Protein AF-A0AAD3HFY7-F1 (afdb_monomer)

Structure (mmCIF, N/CA/C/O backbone):
data_AF-A0AAD3HFY7-F1
#
_entry.id   AF-A0AAD3HFY7-F1
#
loop_
_atom_site.group_PDB
_atom_site.id
_atom_site.type_symbol
_atom_site.label_atom_id
_atom_site.label_alt_id
_atom_site.label_comp_id
_atom_site.label_asym_id
_atom_site.label_entity_id
_atom_site.label_seq_id
_atom_site.pdbx_PDB_ins_code
_atom_site.Cartn_x
_atom_site.Cartn_y
_atom_site.Cartn_z
_atom_site.occupancy
_atom_site.B_iso_or_equiv
_atom_site.auth_seq_id
_atom_site.auth_comp_id
_atom_site.auth_asym_id
_atom_site.auth_atom_id
_atom_site.pdbx_PDB_model_num
ATOM 1 N N . MET A 1 1 ? -21.158 -48.736 0.444 1.00 46.53 1 MET A N 1
ATOM 2 C CA . MET A 1 1 ? -20.664 -48.171 1.716 1.00 46.53 1 MET A CA 1
ATOM 3 C C . MET A 1 1 ? -21.118 -46.715 1.785 1.00 46.53 1 MET A C 1
ATOM 5 O O . MET A 1 1 ? -20.470 -45.883 1.164 1.00 46.53 1 MET A O 1
ATOM 9 N N . PRO A 1 2 ? -22.275 -46.396 2.391 1.00 49.91 2 PRO A N 1
ATOM 10 C CA . PRO A 1 2 ? -22.700 -45.008 2.546 1.00 49.91 2 PRO A CA 1
ATOM 11 C C . PRO A 1 2 ? -21.983 -44.381 3.749 1.00 49.91 2 PRO A C 1
ATOM 13 O O . PRO A 1 2 ? -22.081 -44.884 4.867 1.00 49.91 2 PRO A O 1
ATOM 16 N N . HIS A 1 3 ? -21.244 -43.298 3.517 1.00 56.81 3 HIS A N 1
ATOM 17 C CA . HIS A 1 3 ? -20.669 -42.488 4.586 1.00 56.81 3 HIS A CA 1
ATOM 18 C C . HIS A 1 3 ? -21.739 -41.531 5.120 1.00 56.81 3 HIS A C 1
ATOM 20 O O . HIS A 1 3 ? -22.269 -40.699 4.386 1.00 56.81 3 HIS A O 1
ATOM 26 N N . HIS A 1 4 ? -22.060 -41.687 6.403 1.00 48.94 4 HIS A N 1
ATOM 27 C CA . HIS A 1 4 ? -22.866 -40.754 7.180 1.00 48.94 4 HIS A CA 1
ATOM 28 C C . HIS A 1 4 ? -22.164 -39.390 7.250 1.00 48.94 4 HIS A C 1
ATOM 30 O O . HIS A 1 4 ? -21.047 -39.294 7.756 1.00 48.94 4 HIS A O 1
ATOM 36 N N . ALA A 1 5 ? -22.832 -38.343 6.769 1.00 53.50 5 ALA A N 1
ATOM 37 C CA . ALA A 1 5 ? -22.460 -36.959 7.026 1.00 53.50 5 ALA A CA 1
ATOM 38 C C . ALA A 1 5 ? -23.202 -36.477 8.282 1.00 53.50 5 ALA A C 1
ATOM 40 O O . ALA A 1 5 ? -24.433 -36.429 8.302 1.00 53.50 5 ALA A O 1
ATOM 41 N N . SER A 1 6 ? -22.455 -36.150 9.335 1.00 55.94 6 SER A N 1
ATOM 42 C CA . SER A 1 6 ? -22.981 -35.472 10.524 1.00 55.94 6 SER A CA 1
ATOM 43 C C . SER A 1 6 ? -23.120 -33.969 10.250 1.00 55.94 6 SER A C 1
ATOM 45 O O . SER A 1 6 ? -22.197 -33.384 9.679 1.00 55.94 6 SER A O 1
ATOM 47 N N . PRO A 1 7 ? -24.216 -33.310 10.666 1.00 57.84 7 PRO A N 1
ATOM 48 C CA . PRO A 1 7 ? -24.334 -31.862 10.564 1.00 57.84 7 PRO A CA 1
ATOM 49 C C . PRO A 1 7 ? -23.525 -31.164 11.668 1.00 57.84 7 PRO A C 1
ATOM 51 O O . PRO A 1 7 ? -23.639 -31.493 12.849 1.00 57.84 7 PRO A O 1
ATOM 54 N N . VAL A 1 8 ? -22.718 -30.180 11.269 1.00 53.50 8 VAL A N 1
ATOM 55 C CA . VAL A 1 8 ? -22.046 -29.240 12.174 1.00 53.50 8 VAL A CA 1
ATOM 56 C C . VAL A 1 8 ? -23.083 -28.229 12.655 1.00 53.50 8 VAL A C 1
ATOM 58 O O . VAL A 1 8 ? -23.692 -27.516 11.860 1.00 53.50 8 VAL A O 1
ATOM 61 N N . VAL A 1 9 ? -23.301 -28.204 13.967 1.00 48.72 9 VAL A N 1
ATOM 62 C CA . VAL A 1 9 ? -24.145 -27.229 14.659 1.00 48.72 9 VAL A CA 1
ATOM 63 C C . VAL A 1 9 ? -23.463 -25.865 14.577 1.00 48.72 9 VAL A C 1
ATOM 65 O O . VAL A 1 9 ? -22.377 -25.679 15.121 1.00 48.72 9 VAL A O 1
ATOM 68 N N . ALA A 1 10 ? -24.095 -24.921 13.883 1.00 45.06 10 ALA A N 1
ATOM 69 C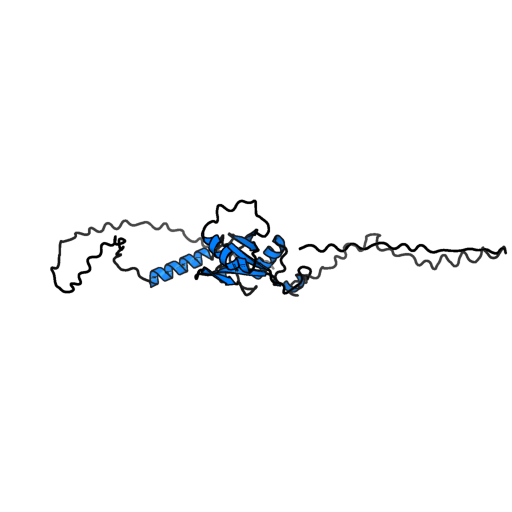 CA . ALA A 1 10 ? -23.715 -23.518 13.910 1.00 45.06 10 ALA A CA 1
ATOM 70 C C . ALA A 1 10 ? -24.177 -22.908 15.240 1.00 45.06 10 ALA A C 1
ATOM 72 O O . ALA A 1 10 ? -25.373 -22.751 15.480 1.00 45.06 10 ALA A O 1
ATOM 73 N N . THR A 1 11 ? -23.234 -22.590 16.120 1.00 45.41 11 THR A N 1
ATOM 74 C CA . THR A 1 11 ? -23.480 -21.750 17.293 1.00 45.41 11 THR A CA 1
ATOM 75 C C . THR A 1 11 ? -23.414 -20.287 16.862 1.00 45.41 11 THR A C 1
ATOM 77 O O . THR A 1 11 ? -22.340 -19.764 16.569 1.00 45.41 11 THR A O 1
ATOM 80 N N . GLU A 1 12 ? -24.573 -19.629 16.804 1.00 51.53 12 GLU A N 1
ATOM 81 C CA . GLU A 1 12 ? -24.681 -18.173 16.686 1.00 51.53 12 GLU A CA 1
ATOM 82 C C . GLU A 1 12 ? -23.999 -17.478 17.880 1.00 51.53 12 GLU A C 1
ATOM 84 O O . GLU A 1 12 ? -24.249 -17.853 19.033 1.00 51.53 12 GLU A O 1
ATOM 89 N N . PRO A 1 13 ? -23.193 -16.422 17.667 1.00 50.38 13 PRO A N 1
ATOM 90 C CA . PRO A 1 13 ? -22.828 -15.520 18.745 1.00 50.38 13 PRO A CA 1
ATOM 91 C C . PRO A 1 13 ? -24.043 -14.659 19.112 1.00 50.38 13 PRO A C 1
ATOM 93 O O . PRO A 1 13 ? -24.414 -13.712 18.422 1.00 50.38 13 PRO A O 1
ATOM 96 N N . SER A 1 14 ? -24.661 -15.022 20.234 1.00 51.50 14 SER A N 1
ATOM 97 C CA . SER A 1 14 ? -25.718 -14.290 20.930 1.00 51.50 14 SER A CA 1
ATOM 98 C C . SER A 1 14 ? -25.330 -12.823 21.169 1.00 51.50 14 SER A C 1
ATOM 100 O O . SER A 1 14 ? -24.617 -12.499 22.122 1.00 51.50 14 SER A O 1
ATOM 102 N N . ALA A 1 15 ? -25.866 -11.924 20.343 1.00 49.75 15 ALA A N 1
ATOM 103 C CA . ALA A 1 15 ? -25.862 -10.485 20.569 1.00 49.75 15 ALA A CA 1
ATOM 104 C C . ALA A 1 15 ? -26.820 -10.134 21.721 1.00 49.75 15 ALA A C 1
ATOM 106 O O . ALA A 1 15 ? -28.001 -9.848 21.522 1.00 49.75 15 ALA A O 1
ATOM 107 N N . ALA A 1 16 ? -26.312 -10.168 22.952 1.00 44.12 16 ALA A N 1
ATOM 108 C CA . ALA A 1 16 ? -27.015 -9.601 24.093 1.00 44.12 16 ALA A CA 1
ATOM 109 C C . ALA A 1 16 ? -26.892 -8.063 24.054 1.00 44.12 16 ALA A C 1
ATOM 111 O O . ALA A 1 16 ? -25.774 -7.545 24.001 1.00 44.12 16 ALA A O 1
ATOM 112 N N . PRO A 1 17 ? -27.999 -7.300 24.106 1.00 44.38 17 PRO A N 1
ATOM 113 C CA . PRO A 1 17 ? -27.924 -5.856 24.252 1.00 44.38 17 PRO A CA 1
ATOM 114 C C . PRO A 1 17 ? -27.422 -5.512 25.658 1.00 44.38 17 PRO A C 1
ATOM 116 O O . PRO A 1 17 ? -28.052 -5.855 26.663 1.00 44.38 17 PRO A O 1
ATOM 119 N N . VAL A 1 18 ? -26.296 -4.801 25.727 1.00 44.34 18 VAL A N 1
ATOM 120 C CA . VAL A 1 18 ? -25.805 -4.171 26.955 1.00 44.34 18 VAL A CA 1
ATOM 121 C C . VAL A 1 18 ? -26.847 -3.143 27.394 1.00 44.34 18 VAL A C 1
ATOM 123 O O . VAL A 1 18 ? -26.956 -2.049 26.843 1.00 44.34 18 VAL A O 1
ATOM 126 N N . ARG A 1 19 ? -27.669 -3.516 28.377 1.00 37.56 19 ARG A N 1
ATOM 127 C CA . ARG A 1 19 ? -28.563 -2.585 29.062 1.00 37.56 19 ARG A CA 1
ATOM 128 C C . ARG A 1 19 ? -27.708 -1.650 29.910 1.00 37.56 19 ARG A C 1
ATOM 130 O O . ARG A 1 19 ? -27.131 -2.081 30.905 1.00 37.56 19 ARG A O 1
ATOM 137 N N . LEU A 1 20 ? -27.666 -0.371 29.534 1.00 41.94 20 LEU A N 1
ATOM 138 C CA . LEU A 1 20 ? -27.215 0.707 30.411 1.00 41.94 20 LEU A CA 1
ATOM 139 C C . LEU A 1 20 ? -28.137 0.734 31.640 1.00 41.94 20 LEU A C 1
ATOM 141 O O . LEU A 1 20 ? -29.241 1.280 31.608 1.00 41.94 20 LEU A O 1
ATOM 145 N N . ALA A 1 21 ? -27.700 0.107 32.728 1.00 35.09 21 ALA A N 1
ATOM 146 C CA . ALA A 1 21 ? -28.287 0.335 34.032 1.00 35.09 21 ALA A CA 1
ATOM 147 C C . ALA A 1 21 ? -27.854 1.733 34.485 1.00 35.09 21 ALA A C 1
ATOM 149 O O . ALA A 1 21 ? -26.695 1.963 34.823 1.00 35.09 21 ALA A O 1
ATOM 150 N N . ALA A 1 22 ? -28.795 2.675 34.465 1.00 43.56 22 ALA A N 1
ATOM 151 C CA . ALA A 1 22 ? -28.651 3.953 35.138 1.00 43.56 22 ALA A CA 1
ATOM 152 C C . ALA A 1 22 ? -28.512 3.693 36.646 1.00 43.56 22 ALA A C 1
ATOM 154 O O . ALA A 1 22 ? -29.502 3.548 37.365 1.00 43.56 22 ALA A O 1
ATOM 155 N N . VAL A 1 23 ? -27.272 3.614 37.128 1.00 41.34 23 VAL A N 1
ATOM 156 C CA . VAL A 1 23 ? -26.974 3.651 38.558 1.00 41.34 23 VAL A CA 1
ATOM 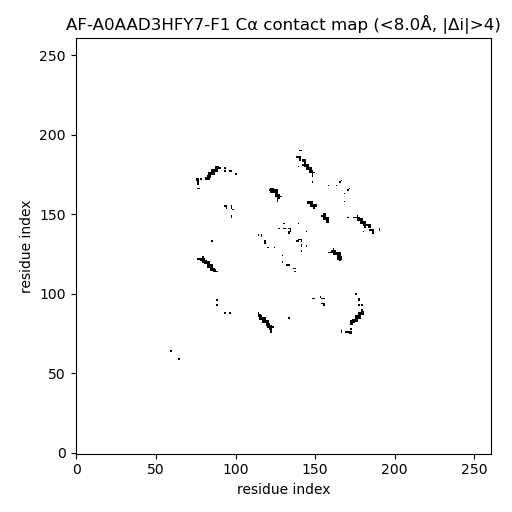157 C C . VAL A 1 23 ? -27.204 5.086 39.021 1.00 41.34 23 VAL A C 1
ATOM 159 O O . VAL A 1 23 ? -26.329 5.944 38.975 1.00 41.34 23 VAL A O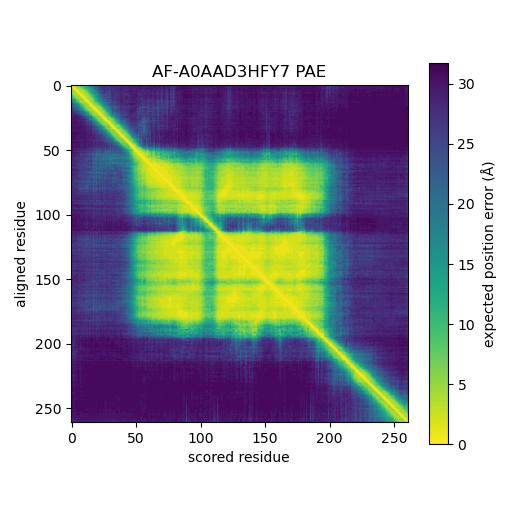 1
ATOM 162 N N . ARG A 1 24 ? -28.437 5.354 39.455 1.00 48.03 24 ARG A N 1
ATOM 163 C CA . ARG A 1 24 ? -28.724 6.429 40.400 1.00 48.03 24 ARG A CA 1
ATOM 164 C C . ARG A 1 24 ? -28.136 6.010 41.744 1.00 48.03 24 ARG A C 1
ATOM 166 O O . ARG A 1 24 ? -28.770 5.265 42.483 1.00 48.03 24 ARG A O 1
ATOM 173 N N . GLN A 1 25 ? -26.939 6.487 42.059 1.00 42.22 25 GLN A N 1
ATOM 174 C CA . GLN A 1 25 ? -26.486 6.563 43.443 1.00 42.22 25 GLN A CA 1
ATOM 175 C C . GLN A 1 25 ? -26.455 8.029 43.848 1.00 42.22 25 GLN A C 1
ATOM 177 O O . GLN A 1 25 ? -25.764 8.850 43.248 1.00 42.22 25 GLN A O 1
ATOM 182 N N . GLY A 1 26 ? -27.298 8.351 44.830 1.00 44.44 26 GLY A N 1
ATOM 183 C CA . GLY A 1 26 ? -27.303 9.639 45.495 1.00 44.44 26 GLY A CA 1
ATOM 184 C C . GLY A 1 26 ? -25.966 9.842 46.187 1.00 44.44 26 GLY A C 1
ATOM 185 O O . GLY A 1 26 ? -25.640 9.132 47.133 1.00 44.44 26 GLY A O 1
ATOM 186 N N . PHE A 1 27 ? -25.203 10.810 45.696 1.00 36.78 27 PHE A N 1
ATOM 187 C CA . PHE A 1 27 ? -24.035 11.326 46.383 1.00 36.78 27 PHE A CA 1
ATOM 188 C C . PHE A 1 27 ? -24.478 12.574 47.146 1.00 36.78 27 PHE A C 1
ATOM 190 O O . PHE A 1 27 ? -24.577 13.668 46.591 1.00 36.78 27 PHE A O 1
ATOM 197 N N . THR A 1 28 ? -24.829 12.397 48.418 1.00 40.78 28 THR A N 1
ATOM 198 C CA . THR A 1 28 ? -24.903 13.501 49.376 1.00 40.78 28 THR A CA 1
ATOM 199 C C . THR A 1 28 ? -23.472 13.941 49.663 1.00 40.78 28 THR A C 1
ATOM 201 O O . THR A 1 28 ? -22.768 13.298 50.439 1.00 40.78 28 THR A O 1
ATOM 204 N N . ALA A 1 29 ? -23.022 15.002 48.995 1.00 40.19 29 ALA A N 1
ATOM 205 C CA . ALA A 1 29 ? -21.774 15.669 49.332 1.00 40.19 29 ALA A CA 1
ATOM 206 C C . ALA A 1 29 ? -21.985 16.475 50.623 1.00 40.19 29 ALA A C 1
ATOM 208 O O . ALA A 1 29 ? -22.488 17.597 50.598 1.00 40.19 29 ALA A O 1
ATOM 209 N N . GLU A 1 30 ? -21.636 15.866 51.755 1.00 38.62 30 GLU A N 1
ATOM 210 C CA . GLU A 1 30 ? -21.305 16.593 52.978 1.00 38.62 30 GLU A CA 1
ATOM 211 C C . GLU A 1 30 ? -20.058 17.446 52.716 1.00 38.62 30 GLU A C 1
ATOM 213 O O . GLU A 1 30 ? -19.032 16.974 52.218 1.00 38.62 30 GLU A O 1
ATOM 218 N N . LEU A 1 31 ? -20.186 18.732 53.029 1.00 48.88 31 LEU A N 1
ATOM 219 C CA . LEU A 1 31 ? -19.132 19.731 52.982 1.00 48.88 31 LEU A CA 1
ATOM 220 C C . LEU A 1 31 ? -18.071 19.396 54.036 1.00 48.88 31 LEU A C 1
ATOM 222 O O . LEU A 1 31 ? -18.260 19.652 55.220 1.00 48.88 31 LEU A O 1
ATOM 226 N N . GLY A 1 32 ? -16.933 18.868 53.595 1.00 34.06 32 GLY A N 1
ATOM 227 C CA . GLY A 1 32 ? -15.749 18.677 54.427 1.00 34.06 32 GLY A CA 1
ATOM 228 C C . GLY A 1 32 ? -14.527 19.292 53.763 1.00 34.06 32 GLY A C 1
ATOM 229 O O . GLY A 1 32 ? -13.764 18.592 53.106 1.00 34.06 32 GLY A O 1
ATOM 230 N N . MET A 1 33 ? -14.344 20.605 53.915 1.00 48.34 33 MET A N 1
ATOM 231 C CA . MET A 1 33 ? -13.057 21.253 53.645 1.00 48.34 33 MET A CA 1
ATOM 232 C C . MET A 1 33 ? -12.026 20.788 54.683 1.00 48.34 33 MET A C 1
ATOM 234 O O . MET A 1 33 ? -12.311 20.887 55.878 1.00 48.34 33 MET A O 1
ATOM 238 N N . PRO A 1 34 ? -10.800 20.411 54.289 1.00 55.41 34 PRO A N 1
ATOM 239 C CA . PRO A 1 34 ? -9.649 20.571 55.161 1.00 55.41 34 PRO A CA 1
ATOM 240 C C . PRO A 1 34 ? -8.872 21.837 54.791 1.00 55.41 34 PRO A C 1
ATOM 242 O O . PRO A 1 34 ? -8.494 22.080 53.644 1.00 55.41 34 PRO A O 1
ATOM 245 N N . ALA A 1 35 ? -8.666 22.651 55.820 1.00 39.00 35 ALA A N 1
ATOM 246 C CA . ALA A 1 35 ? -7.867 23.858 55.815 1.00 39.00 35 ALA A CA 1
ATOM 247 C C . ALA A 1 35 ? -6.358 23.558 55.692 1.00 39.00 35 ALA A C 1
ATOM 249 O O . ALA A 1 35 ? -5.844 22.663 56.352 1.00 39.00 35 ALA A O 1
ATOM 250 N N . ALA A 1 36 ? -5.704 24.371 54.855 1.00 44.47 36 ALA A N 1
ATOM 251 C CA . ALA A 1 36 ? -4.346 24.929 54.921 1.00 44.47 36 ALA A CA 1
ATOM 252 C C . ALA A 1 36 ? -3.173 24.123 55.525 1.00 44.47 36 ALA A C 1
ATOM 254 O O . ALA A 1 36 ? -3.164 23.828 56.714 1.00 44.47 36 ALA A O 1
ATOM 255 N N . ALA A 1 37 ? -2.086 24.002 54.745 1.00 41.91 37 ALA A N 1
ATOM 256 C CA . ALA A 1 37 ? -0.733 24.503 55.074 1.00 41.91 37 ALA A CA 1
ATOM 257 C C . ALA A 1 37 ? 0.244 24.113 53.935 1.00 41.91 37 ALA A C 1
ATOM 259 O O . ALA A 1 37 ? 0.315 22.944 53.588 1.00 41.91 37 ALA A O 1
ATOM 260 N N . VAL A 1 38 ? 0.882 25.018 53.180 1.00 43.78 38 VAL A N 1
ATOM 261 C CA . VAL A 1 38 ? 2.066 25.870 53.464 1.00 43.78 38 VAL A CA 1
ATOM 262 C C . VAL A 1 38 ? 3.144 25.533 52.418 1.00 43.78 38 VAL A C 1
ATOM 264 O O . VAL A 1 38 ? 3.571 24.389 52.322 1.00 43.78 38 VAL A O 1
ATOM 267 N N . GLY A 1 39 ? 3.641 26.560 51.718 1.00 35.41 39 GLY A N 1
ATOM 268 C CA . GLY A 1 39 ? 5.033 26.623 51.256 1.00 35.41 39 GLY A CA 1
ATOM 269 C C . GLY A 1 39 ? 5.261 26.611 49.743 1.00 35.41 39 GLY A C 1
ATOM 270 O O . GLY A 1 39 ? 5.193 25.561 49.120 1.00 35.41 39 GLY A O 1
ATOM 271 N N . GLY A 1 40 ? 5.648 27.765 49.182 1.00 33.31 40 GLY A N 1
ATOM 272 C CA . GLY A 1 40 ? 6.331 27.822 47.883 1.00 33.31 40 GLY A CA 1
ATOM 273 C C . GLY A 1 40 ? 6.027 29.051 47.032 1.00 33.31 40 GLY A C 1
ATOM 274 O O . GLY A 1 40 ? 5.477 28.921 45.948 1.00 33.31 40 GLY A O 1
ATOM 275 N N . SER A 1 41 ? 6.389 30.243 47.508 1.00 46.06 41 SER A N 1
ATOM 276 C CA . SER A 1 41 ? 6.408 31.460 46.695 1.00 46.06 41 SER A CA 1
ATOM 277 C C . SER A 1 41 ? 7.553 31.395 45.679 1.00 46.06 41 SER A C 1
ATOM 279 O O . SER A 1 41 ? 8.715 31.459 46.075 1.00 46.06 41 SER A O 1
ATOM 281 N N . THR A 1 42 ? 7.249 31.368 44.384 1.00 41.62 42 THR A N 1
ATOM 282 C CA . THR A 1 42 ? 8.116 31.980 43.369 1.00 41.62 42 THR A CA 1
ATOM 283 C C . THR A 1 42 ? 7.271 32.853 42.457 1.00 41.62 42 THR A C 1
ATOM 285 O O . THR A 1 42 ? 6.481 32.403 41.633 1.00 41.62 42 THR A O 1
ATOM 288 N N . SER A 1 43 ? 7.435 34.151 42.665 1.00 50.06 43 SER A N 1
ATOM 289 C CA . SER A 1 43 ? 6.940 35.210 41.809 1.00 50.06 43 SER A CA 1
ATOM 290 C C . SER A 1 43 ? 7.580 35.081 40.427 1.00 50.06 43 SER A C 1
ATOM 292 O O . SER A 1 43 ? 8.798 35.187 40.291 1.00 50.06 43 SER A O 1
ATOM 294 N N . SER A 1 44 ? 6.765 34.899 39.396 1.00 44.97 44 SER A N 1
ATOM 295 C CA . SER A 1 44 ? 7.117 35.299 38.038 1.00 44.97 44 SER A CA 1
ATOM 296 C C . SER A 1 44 ? 5.869 35.893 37.404 1.00 44.97 44 SER A C 1
ATOM 298 O O . SER A 1 44 ? 5.005 35.197 36.876 1.00 44.97 44 SER A O 1
ATOM 300 N N . GLU A 1 45 ? 5.745 37.211 37.555 1.00 49.19 45 GLU A N 1
ATOM 301 C CA . GLU A 1 45 ? 4.865 38.022 36.728 1.00 49.19 45 GLU A CA 1
ATOM 302 C C . GLU A 1 45 ? 5.413 37.996 35.299 1.00 49.19 45 GLU A C 1
ATOM 304 O O . GLU A 1 45 ? 6.440 38.594 34.984 1.00 49.19 45 GLU A O 1
ATOM 309 N N . GLY A 1 46 ? 4.715 37.262 34.443 1.00 44.62 46 GLY A N 1
ATOM 310 C CA . GLY A 1 46 ? 4.905 37.238 33.003 1.00 44.62 46 GLY A CA 1
ATOM 311 C C . GLY A 1 46 ? 3.591 36.793 32.384 1.00 44.62 46 GLY A C 1
ATOM 312 O O . GLY A 1 46 ? 3.283 35.606 32.370 1.00 44.62 46 GLY A O 1
ATOM 313 N N . GLY A 1 47 ? 2.779 37.758 31.949 1.00 51.69 47 GLY A N 1
ATOM 314 C CA . GLY A 1 47 ? 1.485 37.511 31.323 1.00 51.69 47 GLY A CA 1
ATOM 315 C C . GLY A 1 47 ? 1.626 36.644 30.074 1.00 51.69 47 GLY A C 1
ATOM 316 O O . GLY A 1 47 ? 1.995 37.129 29.010 1.00 51.69 47 GLY A O 1
ATOM 317 N N . GLY A 1 48 ? 1.312 35.361 30.209 1.00 45.56 48 GLY A N 1
ATOM 318 C CA . GLY A 1 48 ? 1.122 34.428 29.109 1.00 45.56 48 GLY A CA 1
ATOM 319 C C . GLY A 1 48 ? -0.255 33.810 29.271 1.00 45.56 48 GLY A C 1
ATOM 320 O O . GLY A 1 48 ? -0.565 33.293 30.341 1.00 45.56 48 GLY A O 1
ATOM 321 N N . GLY A 1 49 ? -1.102 33.909 28.245 1.00 52.06 49 GLY A N 1
ATOM 322 C CA . GLY A 1 49 ? -2.400 33.240 28.226 1.00 52.06 49 GLY A CA 1
ATOM 323 C C . GLY A 1 49 ? -2.200 31.740 28.419 1.00 52.06 49 GLY A C 1
ATOM 324 O O . GLY A 1 49 ? -1.820 31.045 27.480 1.00 52.06 49 GLY A O 1
ATOM 325 N N . GLY A 1 50 ? -2.390 31.267 29.650 1.00 66.75 50 GLY A N 1
ATOM 326 C CA . GLY A 1 50 ? -2.241 29.864 29.998 1.00 66.75 50 GLY A CA 1
ATOM 327 C C . GLY A 1 50 ? -3.259 29.051 29.216 1.00 66.75 50 GLY A C 1
ATOM 328 O O . GLY A 1 50 ? -4.463 29.296 29.315 1.00 66.75 50 GLY A O 1
ATOM 329 N N . VAL A 1 51 ? -2.771 28.107 28.414 1.00 76.62 51 VAL A N 1
ATOM 330 C CA . VAL A 1 51 ? -3.622 27.088 27.803 1.00 76.62 51 VAL A CA 1
ATOM 331 C C . VAL A 1 51 ? -4.322 26.363 28.956 1.00 76.62 51 VAL A C 1
ATOM 333 O O . VAL A 1 51 ? -3.630 25.934 29.881 1.00 76.62 51 VAL A O 1
ATOM 336 N N . PRO A 1 52 ? -5.662 26.266 28.969 1.00 80.00 52 PRO A N 1
ATOM 337 C CA . PRO A 1 52 ? -6.358 25.573 30.042 1.00 80.00 52 PRO A CA 1
ATOM 338 C C . PRO A 1 52 ? -5.869 24.122 30.115 1.00 80.00 52 PRO A C 1
ATOM 340 O O . PRO A 1 52 ? -5.939 23.386 29.131 1.00 80.00 52 PRO A O 1
ATOM 343 N N . GLU A 1 53 ? -5.359 23.727 31.280 1.00 84.19 53 GLU A N 1
ATOM 344 C CA . GLU A 1 53 ? -4.899 22.367 31.546 1.00 84.19 53 GLU A CA 1
ATOM 345 C C . GLU A 1 53 ? -6.088 21.507 31.993 1.00 84.19 53 GLU A C 1
ATOM 347 O O . GLU A 1 53 ? -6.790 21.830 32.955 1.00 84.19 53 GLU A O 1
ATOM 352 N N . LEU A 1 54 ? -6.350 20.420 31.264 1.00 83.81 54 LEU A N 1
ATOM 353 C CA . LEU A 1 54 ? -7.404 19.472 31.610 1.00 83.81 54 LEU A CA 1
ATOM 354 C C . LEU A 1 54 ? -6.884 18.489 32.664 1.00 83.81 54 LEU A C 1
ATOM 356 O O . LEU A 1 54 ? -6.205 17.515 32.341 1.00 83.81 54 LEU A O 1
ATOM 360 N N . CYS A 1 55 ? -7.263 18.707 33.918 1.00 83.25 55 CYS A N 1
ATOM 361 C CA . CYS A 1 55 ? -6.993 17.765 35.000 1.00 83.25 55 CYS A CA 1
ATOM 362 C C . CYS A 1 55 ? -8.093 16.694 35.056 1.00 83.25 55 CYS A C 1
ATOM 364 O O . CYS A 1 55 ? -9.244 16.992 35.375 1.00 83.25 55 CYS A O 1
ATOM 366 N N . VAL A 1 56 ? -7.745 15.439 34.769 1.00 87.81 56 VAL A N 1
ATOM 367 C CA . VAL A 1 56 ? -8.663 14.294 34.884 1.00 87.81 56 VAL A CA 1
ATOM 368 C C . VAL A 1 56 ? -8.386 13.561 36.199 1.00 87.81 56 VAL A C 1
ATOM 370 O O . VAL A 1 56 ? -7.244 13.185 36.463 1.00 87.81 56 VAL A O 1
ATOM 373 N N . TRP A 1 57 ? -9.420 13.362 37.028 1.00 86.75 57 TRP A N 1
ATOM 374 C CA . TRP A 1 57 ? -9.339 12.555 38.249 1.00 86.75 57 TRP A CA 1
ATOM 375 C C . TRP A 1 57 ? -10.398 11.442 38.243 1.00 86.75 57 TRP A C 1
ATOM 377 O O . TRP A 1 57 ? -11.586 11.752 38.111 1.00 86.75 57 TRP A O 1
ATOM 387 N N . PRO A 1 58 ? -10.011 10.165 38.424 1.00 85.69 58 PRO A N 1
ATOM 388 C CA . PRO A 1 58 ? -8.645 9.661 38.635 1.00 85.69 58 PRO A CA 1
ATOM 389 C C . PRO A 1 58 ? -7.722 9.868 37.414 1.00 85.69 58 PRO A C 1
ATOM 391 O O . PRO A 1 58 ? -8.225 10.055 36.304 1.00 85.69 58 PRO A O 1
ATOM 394 N N . PRO A 1 59 ? -6.385 9.855 37.604 1.00 86.12 59 PRO A N 1
ATOM 395 C CA . PRO A 1 59 ? -5.442 10.019 36.504 1.00 86.12 59 PRO A CA 1
ATOM 396 C C . PRO A 1 59 ? -5.608 8.894 35.481 1.00 86.12 59 PRO A C 1
ATOM 398 O O . PRO A 1 59 ? -5.944 7.757 35.825 1.00 86.12 59 PRO A O 1
ATOM 401 N N . VAL A 1 60 ? -5.354 9.210 34.212 1.00 88.12 60 VAL A N 1
ATOM 402 C CA . VAL A 1 60 ? -5.454 8.237 33.121 1.00 88.12 60 VAL A CA 1
ATOM 403 C C . VAL A 1 60 ? -4.431 7.122 33.335 1.00 88.12 60 VAL A C 1
ATOM 405 O O . VAL A 1 60 ? -3.233 7.369 33.461 1.00 88.12 60 VAL A O 1
ATOM 408 N N . CYS A 1 61 ? -4.905 5.878 33.348 1.00 92.81 61 CYS A N 1
ATOM 409 C CA . CYS A 1 61 ? -4.032 4.714 33.380 1.00 92.81 61 CYS A CA 1
ATOM 410 C C . CYS A 1 61 ? -3.357 4.547 32.009 1.00 92.81 61 CYS A C 1
ATOM 412 O O . CYS A 1 61 ? -4.017 4.244 31.013 1.00 92.81 61 CYS A O 1
ATOM 414 N N . THR A 1 62 ? -2.038 4.737 31.956 1.00 93.81 62 THR A N 1
ATOM 415 C CA . THR A 1 62 ? -1.242 4.628 30.721 1.00 93.81 62 THR A CA 1
ATOM 416 C C . THR A 1 62 ? -1.280 3.223 30.127 1.00 93.81 62 THR A C 1
ATOM 418 O O . THR A 1 62 ? -1.300 3.073 28.909 1.00 93.81 62 THR A O 1
ATOM 421 N N . GLU A 1 63 ? -1.356 2.194 30.971 1.00 95.31 63 GLU A N 1
ATOM 422 C CA . GLU A 1 63 ? -1.494 0.804 30.539 1.00 95.31 63 GLU A CA 1
ATOM 423 C C . GLU A 1 63 ? -2.840 0.560 29.850 1.00 95.31 63 GLU A C 1
ATOM 425 O O . GLU A 1 63 ? -2.879 -0.024 28.767 1.00 95.31 63 GLU A O 1
ATOM 430 N N . ALA A 1 64 ? -3.935 1.062 30.431 1.00 92.94 64 ALA A N 1
ATOM 431 C CA . ALA A 1 64 ? -5.262 0.956 29.832 1.00 92.94 64 ALA A CA 1
ATOM 432 C C . ALA A 1 64 ? -5.336 1.712 28.498 1.00 92.94 64 ALA A C 1
ATOM 434 O O . ALA A 1 64 ? -5.897 1.197 27.532 1.00 92.94 64 ALA A O 1
ATOM 435 N N . LEU A 1 65 ? -4.720 2.896 28.421 1.00 94.44 65 LEU A N 1
ATOM 436 C CA . LEU A 1 65 ? -4.613 3.660 27.180 1.00 94.44 65 LEU A CA 1
ATOM 437 C C . LEU A 1 65 ? -3.818 2.885 26.120 1.00 94.44 65 LEU A C 1
ATOM 439 O O . LEU A 1 65 ? -4.276 2.745 24.993 1.00 94.44 65 LEU A O 1
ATOM 443 N N . ALA A 1 66 ? -2.658 2.332 26.478 1.00 95.12 66 ALA A N 1
ATOM 444 C CA . ALA A 1 66 ? -1.836 1.552 25.558 1.00 95.12 66 ALA A CA 1
ATOM 445 C C . ALA A 1 66 ? -2.558 0.284 25.078 1.00 95.12 66 ALA A C 1
ATOM 447 O O . ALA A 1 66 ? -2.511 -0.039 23.892 1.00 95.12 66 ALA A O 1
ATOM 448 N N . ALA A 1 67 ? -3.258 -0.421 25.972 1.00 95.62 67 ALA A N 1
ATOM 449 C CA . ALA A 1 67 ? -4.070 -1.580 25.617 1.00 95.62 67 ALA A CA 1
ATOM 450 C C . ALA A 1 67 ? -5.212 -1.200 24.665 1.00 95.62 67 ALA A C 1
ATOM 452 O O . ALA A 1 67 ? -5.435 -1.895 23.673 1.00 95.62 67 ALA A O 1
ATOM 453 N N . HIS A 1 68 ? -5.880 -0.074 24.924 1.00 95.88 68 HIS A N 1
ATOM 454 C CA . HIS A 1 68 ? -6.913 0.455 24.043 1.00 95.88 68 HIS A CA 1
ATOM 455 C C . HIS A 1 68 ? -6.352 0.805 22.659 1.00 95.88 68 HIS A C 1
ATOM 457 O O . HIS A 1 68 ? -6.908 0.370 21.654 1.00 95.88 68 HIS A O 1
ATOM 463 N N . SER A 1 69 ? -5.214 1.502 22.595 1.00 94.88 69 SER A N 1
ATOM 464 C CA . SER A 1 69 ? -4.551 1.850 21.334 1.00 94.88 69 SER A CA 1
ATOM 465 C C . SER A 1 69 ? -4.118 0.617 20.538 1.00 94.88 69 SER A C 1
ATOM 467 O O . SER A 1 69 ? -4.314 0.582 19.325 1.00 94.88 69 SER A O 1
ATOM 469 N N . ARG A 1 70 ? -3.581 -0.420 21.198 1.00 94.00 70 ARG A N 1
ATOM 470 C CA . ARG A 1 70 ? -3.241 -1.695 20.540 1.00 94.00 70 ARG A CA 1
ATOM 471 C C . ARG A 1 70 ? -4.479 -2.375 19.964 1.00 94.00 70 ARG A C 1
ATOM 473 O O . ARG A 1 70 ? -4.482 -2.712 18.787 1.00 94.00 70 ARG A O 1
ATOM 480 N N . SER A 1 71 ? -5.542 -2.496 20.758 1.00 95.88 71 SER A N 1
ATOM 481 C CA . SER A 1 71 ? -6.796 -3.112 20.313 1.00 95.88 71 SER A CA 1
ATOM 482 C C . SER A 1 71 ? -7.434 -2.346 19.148 1.00 95.88 71 SER A C 1
ATOM 484 O O . SER A 1 71 ? -7.914 -2.959 18.196 1.00 95.88 71 SER A O 1
ATOM 486 N N . ALA A 1 72 ? -7.387 -1.012 19.173 1.00 95.44 72 ALA A N 1
ATOM 487 C CA . ALA A 1 72 ? -7.856 -0.183 18.068 1.00 95.44 72 ALA A CA 1
ATOM 488 C C . ALA A 1 72 ? -7.019 -0.394 16.791 1.00 95.44 72 ALA A C 1
ATOM 490 O O . ALA A 1 72 ? -7.587 -0.514 15.705 1.00 95.44 72 ALA A O 1
ATOM 491 N N . LYS A 1 73 ? -5.685 -0.490 16.910 1.00 93.44 73 LYS A N 1
ATOM 492 C CA . LYS A 1 73 ? -4.789 -0.778 15.775 1.00 93.44 73 LYS A CA 1
ATOM 493 C C . LYS A 1 73 ? -5.053 -2.169 15.192 1.00 93.44 73 LYS A C 1
ATOM 495 O O . LYS A 1 73 ? -5.191 -2.304 13.982 1.00 93.44 73 LYS A O 1
ATOM 500 N N . GLU A 1 74 ? -5.188 -3.186 16.039 1.00 94.94 74 GLU A N 1
ATOM 501 C CA . GLU A 1 74 ? -5.511 -4.557 15.623 1.00 94.94 74 GLU A CA 1
ATOM 502 C C . GLU A 1 74 ? -6.850 -4.631 14.877 1.00 94.94 74 GLU A C 1
ATOM 504 O O . GLU A 1 74 ? -6.945 -5.293 13.844 1.00 94.94 74 GLU A O 1
ATOM 509 N N . ALA A 1 75 ? -7.866 -3.899 15.345 1.00 94.94 75 ALA A N 1
ATOM 510 C CA . ALA A 1 75 ? -9.156 -3.822 14.666 1.00 94.94 75 ALA A CA 1
ATOM 511 C C . ALA A 1 75 ? -9.037 -3.200 13.263 1.00 94.94 75 ALA A C 1
ATOM 513 O O . ALA A 1 75 ? -9.651 -3.699 12.321 1.00 94.94 75 ALA A O 1
ATOM 514 N N . LEU A 1 76 ? -8.216 -2.156 13.100 1.00 94.56 76 LEU A N 1
ATOM 515 C CA . LEU A 1 76 ? -7.971 -1.526 11.796 1.00 94.56 76 LEU A CA 1
ATOM 516 C C . LEU A 1 76 ? -7.196 -2.428 10.828 1.00 94.56 76 LEU A C 1
ATOM 518 O O . LEU A 1 76 ? -7.383 -2.318 9.619 1.00 94.56 76 LEU A O 1
ATOM 522 N N . LEU A 1 77 ? -6.353 -3.326 11.339 1.00 95.56 77 LEU A N 1
ATOM 523 C CA . LEU A 1 77 ? -5.603 -4.299 10.535 1.00 95.56 77 LEU A CA 1
ATOM 524 C C . LEU A 1 77 ? -6.435 -5.535 10.149 1.00 95.56 77 LEU A C 1
ATOM 526 O O . LEU A 1 77 ? -5.974 -6.383 9.385 1.00 95.56 77 LEU A O 1
ATOM 530 N N . SER A 1 78 ? -7.672 -5.643 10.634 1.00 95.75 78 SER A N 1
ATOM 531 C CA . SER A 1 78 ? -8.604 -6.717 10.293 1.00 95.75 78 SER A CA 1
ATOM 532 C C . SER A 1 78 ? -9.608 -6.264 9.226 1.00 95.75 78 SER A C 1
ATOM 534 O O . SER A 1 78 ? -10.771 -5.999 9.528 1.00 95.75 78 SER A O 1
ATOM 536 N N . TYR A 1 79 ? -9.176 -6.209 7.963 1.00 96.38 79 TYR A N 1
ATOM 537 C CA . TYR A 1 79 ? -10.027 -5.886 6.808 1.00 96.38 79 TYR A CA 1
ATOM 538 C C . TYR A 1 79 ? -10.046 -7.015 5.769 1.00 96.38 79 TYR A C 1
ATOM 540 O O . TYR A 1 79 ? -9.016 -7.601 5.449 1.00 96.38 79 TYR A O 1
ATOM 548 N N . SER A 1 80 ? -11.221 -7.318 5.213 1.00 95.69 80 SER A N 1
ATOM 549 C CA . SER A 1 80 ? -11.367 -8.309 4.135 1.00 95.69 80 SER A CA 1
ATOM 550 C C . SER A 1 80 ? -11.206 -7.700 2.746 1.00 95.69 80 SER A C 1
ATOM 552 O O . SER A 1 80 ? -10.720 -8.364 1.839 1.00 95.69 80 SER A O 1
ATOM 554 N N . GLU A 1 81 ? -11.629 -6.448 2.591 1.00 95.56 81 GLU A N 1
ATOM 555 C CA . GLU A 1 81 ? -11.633 -5.721 1.329 1.00 95.56 81 GLU A CA 1
ATOM 556 C C . GLU A 1 81 ? -11.423 -4.237 1.634 1.00 95.56 81 GLU A C 1
ATOM 558 O O . GLU A 1 81 ? -12.243 -3.607 2.303 1.00 95.56 81 GLU A O 1
ATOM 563 N N . ALA A 1 82 ? -10.289 -3.698 1.202 1.00 94.75 82 ALA A N 1
ATOM 564 C CA . ALA A 1 82 ? -9.941 -2.294 1.343 1.00 94.75 82 ALA A CA 1
ATOM 565 C C . ALA A 1 82 ? -9.173 -1.821 0.109 1.00 94.75 82 ALA A C 1
ATOM 567 O O . ALA A 1 82 ? -8.456 -2.592 -0.521 1.00 94.75 82 ALA A O 1
ATOM 568 N N . GLU A 1 83 ? -9.312 -0.545 -0.229 1.00 94.75 83 GLU A N 1
ATOM 569 C CA . GLU A 1 83 ? -8.550 0.083 -1.305 1.00 94.75 83 GLU A CA 1
ATOM 570 C C . GLU A 1 83 ? -7.239 0.631 -0.730 1.00 94.75 83 GLU A C 1
ATOM 572 O O . GLU A 1 83 ? -7.244 1.309 0.295 1.00 94.75 83 GLU A O 1
ATOM 577 N N . VAL A 1 84 ? -6.112 0.335 -1.370 1.00 94.94 84 VAL A N 1
ATOM 578 C CA . VAL A 1 84 ? -4.828 1.003 -1.123 1.00 94.94 84 VAL A CA 1
ATOM 579 C C . VAL A 1 84 ? -4.421 1.755 -2.378 1.00 94.94 84 VAL A C 1
ATOM 581 O O . VAL A 1 84 ? -4.648 1.294 -3.498 1.00 94.94 84 VAL A O 1
ATOM 584 N N . VAL A 1 85 ? -3.828 2.931 -2.203 1.00 93.62 85 VAL A N 1
ATOM 585 C CA . VAL A 1 85 ? -3.448 3.782 -3.331 1.00 93.62 85 VAL A CA 1
ATOM 586 C C . VAL A 1 85 ? -1.945 3.712 -3.516 1.00 93.62 85 VAL A C 1
ATOM 588 O O . VAL A 1 85 ? -1.198 4.147 -2.647 1.00 93.62 85 VAL A O 1
ATOM 591 N N . VAL A 1 86 ? -1.501 3.191 -4.655 1.00 94.81 86 VAL A N 1
ATOM 592 C CA . VAL A 1 86 ? -0.086 3.106 -5.021 1.00 94.81 86 VAL A CA 1
ATOM 593 C C . VAL A 1 86 ? 0.251 4.239 -5.982 1.00 94.81 86 VAL A C 1
ATOM 595 O O . VAL A 1 86 ? -0.411 4.404 -7.006 1.00 94.81 86 VAL A O 1
ATOM 598 N N . GLU A 1 87 ? 1.277 5.022 -5.664 1.00 93.81 87 GLU A N 1
ATOM 599 C CA . GLU A 1 87 ? 1.756 6.128 -6.497 1.00 93.81 87 GLU A CA 1
ATOM 600 C C . GLU A 1 87 ? 3.251 5.983 -6.774 1.00 93.81 87 GLU A C 1
ATOM 602 O O . GLU A 1 87 ? 4.059 5.959 -5.846 1.00 93.81 87 GLU A O 1
ATOM 607 N N . LEU A 1 88 ? 3.605 5.896 -8.053 1.00 94.00 88 LEU A N 1
ATOM 608 C CA . LEU A 1 88 ? 4.974 5.937 -8.544 1.00 94.00 88 LEU A CA 1
ATOM 609 C C . LEU A 1 88 ? 5.545 7.344 -8.351 1.00 94.00 88 LEU A C 1
ATOM 611 O O . LEU A 1 88 ? 4.991 8.309 -8.877 1.00 94.00 88 LEU A O 1
ATOM 615 N N . VAL A 1 89 ? 6.657 7.440 -7.628 1.00 93.19 89 VAL A N 1
ATOM 616 C CA . VAL A 1 89 ? 7.353 8.693 -7.314 1.00 93.19 89 VAL A CA 1
ATOM 617 C C . VAL A 1 89 ? 8.847 8.573 -7.609 1.00 93.19 89 VAL A C 1
ATOM 619 O O . VAL A 1 89 ? 9.415 7.478 -7.561 1.00 93.19 89 VAL A O 1
ATOM 622 N N . GLY A 1 90 ? 9.485 9.706 -7.915 1.00 90.94 90 GLY A N 1
ATOM 623 C CA . GLY A 1 90 ? 10.944 9.795 -7.991 1.00 90.94 90 GLY A CA 1
ATOM 624 C C . GLY A 1 90 ? 11.587 9.568 -6.620 1.00 90.94 90 GLY A C 1
ATOM 625 O O . GLY A 1 90 ? 10.969 9.821 -5.582 1.00 90.94 90 GLY A O 1
ATOM 626 N N . GLN A 1 91 ? 12.834 9.097 -6.599 1.00 90.69 91 GLN A N 1
ATOM 627 C CA . GLN A 1 91 ? 13.533 8.806 -5.343 1.00 90.69 91 GLN A CA 1
ATOM 628 C C . GLN A 1 91 ? 13.760 10.078 -4.512 1.00 90.69 91 GLN A C 1
ATOM 630 O O . GLN A 1 91 ? 13.609 10.063 -3.293 1.00 90.69 91 GLN A O 1
ATOM 635 N N . GLU A 1 92 ? 14.055 11.192 -5.174 1.00 90.38 92 GLU A N 1
ATOM 636 C CA . GLU A 1 92 ? 14.220 12.517 -4.579 1.00 90.38 92 GLU A CA 1
ATOM 637 C C . GLU A 1 92 ? 12.908 13.120 -4.047 1.00 90.38 92 GLU A C 1
ATOM 639 O O . GLU A 1 92 ? 12.931 13.976 -3.163 1.00 90.38 92 GLU A O 1
ATOM 644 N N . GLU A 1 93 ? 11.756 12.647 -4.533 1.00 87.56 93 GLU A N 1
ATOM 645 C CA . GLU A 1 93 ? 10.426 13.149 -4.162 1.00 87.56 93 GLU A CA 1
ATOM 646 C C . GLU A 1 93 ? 9.751 12.311 -3.063 1.00 87.56 93 GLU A C 1
ATOM 648 O O . GLU A 1 93 ? 8.681 12.671 -2.561 1.00 87.56 93 GLU A O 1
ATOM 653 N N . LEU A 1 94 ? 10.358 11.191 -2.658 1.00 88.81 94 LEU A N 1
ATOM 654 C CA . LEU A 1 94 ? 9.757 10.224 -1.738 1.00 88.81 94 LEU A CA 1
ATOM 655 C C . LEU A 1 94 ? 9.350 10.859 -0.399 1.00 88.81 94 LEU A C 1
ATOM 657 O O . LEU A 1 94 ? 8.203 10.735 0.033 1.00 88.81 94 LEU A O 1
ATOM 661 N N . GLU A 1 95 ? 10.263 11.577 0.251 1.00 87.25 95 GLU A N 1
ATOM 662 C CA . GLU A 1 95 ? 9.993 12.191 1.556 1.00 87.25 95 GLU A CA 1
ATOM 663 C C . GLU A 1 95 ? 8.946 13.309 1.471 1.00 87.25 95 GLU A C 1
ATOM 665 O O . GLU A 1 95 ? 8.066 13.419 2.331 1.00 87.25 95 GLU A O 1
ATOM 670 N N . ALA A 1 96 ? 9.017 14.129 0.418 1.00 84.81 96 ALA A N 1
ATOM 671 C CA . ALA A 1 96 ? 8.070 15.213 0.185 1.00 84.81 96 ALA A CA 1
ATOM 672 C C . ALA A 1 96 ? 6.658 14.660 -0.065 1.00 84.81 96 ALA A C 1
ATOM 674 O O . ALA A 1 96 ? 5.698 15.080 0.585 1.00 84.81 96 ALA A O 1
ATOM 675 N N . SER A 1 97 ? 6.542 13.648 -0.927 1.00 82.88 97 SER A N 1
ATOM 676 C CA . SER A 1 97 ? 5.261 13.028 -1.275 1.00 82.88 97 SER A CA 1
ATOM 677 C C . SER A 1 97 ? 4.587 12.341 -0.078 1.00 82.88 97 SER A C 1
ATOM 679 O O . SER A 1 97 ? 3.360 12.384 0.051 1.00 82.88 97 SER A O 1
ATOM 681 N N . LEU A 1 98 ? 5.353 11.732 0.836 1.00 85.06 98 LEU A N 1
ATOM 682 C CA . LEU A 1 98 ? 4.821 11.138 2.071 1.00 85.06 98 LEU A CA 1
ATOM 683 C C . LEU A 1 98 ? 4.333 12.193 3.067 1.00 85.06 98 LEU A C 1
ATOM 685 O O . LEU A 1 98 ? 3.330 11.979 3.754 1.00 85.06 98 LEU A O 1
ATOM 689 N N . ARG A 1 99 ? 5.006 13.347 3.134 1.00 81.19 99 ARG A N 1
ATOM 690 C CA . ARG A 1 99 ? 4.581 14.464 3.986 1.00 81.19 99 ARG A CA 1
ATOM 691 C C . ARG A 1 99 ? 3.276 15.084 3.489 1.00 81.19 99 ARG A C 1
ATOM 693 O O . ARG A 1 99 ? 2.413 15.414 4.299 1.00 81.19 99 ARG A O 1
ATOM 700 N N . GLU A 1 100 ? 3.105 15.206 2.177 1.00 73.19 100 GLU A N 1
ATOM 701 C CA . GLU A 1 100 ? 1.892 15.769 1.575 1.00 73.19 100 GLU A CA 1
ATOM 702 C C . GLU A 1 100 ? 0.657 14.863 1.686 1.00 73.19 100 GLU A C 1
ATOM 704 O O . GLU A 1 100 ? -0.462 15.369 1.819 1.00 73.19 100 GLU A O 1
ATOM 709 N N . ALA A 1 101 ? 0.848 13.538 1.683 1.00 64.75 101 ALA A N 1
ATOM 710 C CA . ALA A 1 101 ? -0.225 12.550 1.857 1.00 64.75 101 ALA A CA 1
ATOM 711 C C . ALA A 1 101 ? -1.036 12.774 3.146 1.00 64.75 101 ALA A C 1
ATOM 713 O O . ALA A 1 101 ? -2.227 12.481 3.209 1.00 64.75 101 ALA A O 1
ATOM 714 N N . ALA A 1 102 ? -0.402 13.354 4.169 1.00 59.06 102 ALA A N 1
ATOM 715 C CA . ALA A 1 102 ? -1.000 13.636 5.469 1.00 59.06 102 ALA A CA 1
ATOM 716 C C . ALA A 1 102 ? -2.189 14.612 5.429 1.00 59.06 102 ALA A C 1
ATOM 718 O O . ALA A 1 102 ? -2.929 14.697 6.406 1.00 59.06 102 ALA A O 1
ATOM 719 N N . GLY A 1 103 ? -2.330 15.398 4.353 1.00 50.28 103 GLY A N 1
ATOM 720 C CA . GLY A 1 103 ? -3.205 16.571 4.338 1.00 50.28 103 GLY A CA 1
ATOM 721 C C . GLY A 1 103 ? -4.376 16.546 3.357 1.00 50.28 103 GLY A C 1
ATOM 722 O O . GLY A 1 103 ? -5.209 17.444 3.434 1.00 50.28 103 GLY A O 1
ATOM 723 N N . ASN A 1 104 ? -4.462 15.604 2.409 1.00 50.72 104 ASN A N 1
ATOM 724 C CA . ASN A 1 104 ? -5.489 15.684 1.358 1.00 50.72 104 ASN A CA 1
ATOM 725 C C . ASN A 1 104 ? -5.742 14.350 0.636 1.00 50.72 104 ASN A C 1
ATOM 727 O O . ASN A 1 104 ? -5.228 14.120 -0.457 1.00 50.72 104 ASN A O 1
ATOM 731 N N . VAL A 1 105 ? -6.624 13.518 1.194 1.00 53.81 105 VAL A N 1
ATOM 732 C CA . VAL A 1 105 ? -7.157 12.336 0.487 1.00 53.81 105 VAL A CA 1
ATOM 733 C C . VAL A 1 105 ? -8.282 12.728 -0.495 1.00 53.81 105 VAL A C 1
ATOM 735 O O . VAL A 1 105 ? -8.429 12.114 -1.546 1.00 53.81 105 VAL A O 1
ATOM 738 N N . GLU A 1 106 ? -9.027 13.815 -0.240 1.00 50.91 106 GLU A N 1
ATOM 739 C CA . GLU A 1 106 ? -10.273 14.116 -0.978 1.00 50.91 106 GLU A CA 1
ATOM 740 C C . GLU A 1 106 ? -10.154 15.044 -2.205 1.00 50.91 106 GLU A C 1
ATOM 742 O O . GLU A 1 106 ? -11.093 15.120 -2.996 1.00 50.91 106 GLU A O 1
ATOM 747 N N . ARG A 1 107 ? -9.049 15.780 -2.407 1.00 51.41 107 ARG A N 1
ATOM 748 C CA . ARG A 1 107 ? -9.024 16.895 -3.392 1.00 51.41 107 ARG A CA 1
ATOM 749 C C . ARG A 1 107 ? -8.050 16.768 -4.559 1.00 51.41 107 ARG A C 1
ATOM 751 O O . ARG A 1 107 ? -7.959 17.690 -5.372 1.00 51.41 107 ARG A O 1
ATOM 758 N N . ARG A 1 108 ? -7.332 15.652 -4.706 1.00 54.06 108 ARG A N 1
ATOM 759 C CA . ARG A 1 108 ? -6.452 15.467 -5.873 1.00 54.06 108 ARG A CA 1
ATOM 760 C C . ARG A 1 108 ? -7.280 15.023 -7.084 1.00 54.06 108 ARG A C 1
ATOM 762 O O . ARG A 1 108 ? -7.655 13.865 -7.230 1.00 54.06 108 ARG A O 1
ATOM 769 N N . SER A 1 109 ? -7.603 16.011 -7.920 1.00 45.84 109 SER A N 1
ATOM 770 C CA . SER A 1 109 ? -8.261 15.899 -9.226 1.00 45.84 109 SER A CA 1
ATOM 771 C C . SER A 1 109 ? -7.7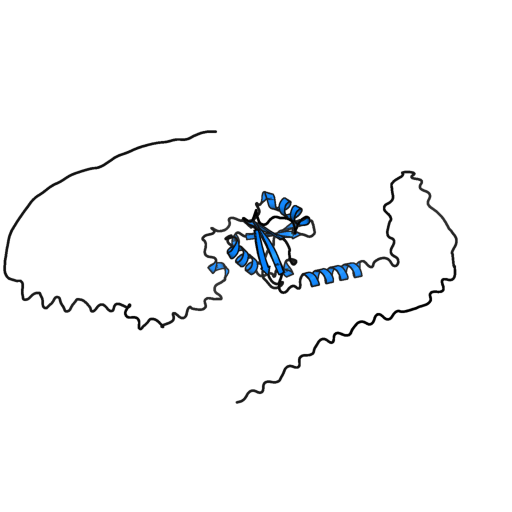90 14.679 -10.029 1.00 45.84 109 SER A C 1
ATOM 773 O O . SER A 1 109 ? -6.594 14.454 -10.192 1.00 45.84 109 SER A O 1
ATOM 775 N N . ARG A 1 110 ? -8.743 13.943 -10.620 1.00 52.78 110 ARG A N 1
ATOM 776 C CA . ARG A 1 110 ? -8.558 12.768 -11.504 1.00 52.78 110 ARG A CA 1
ATOM 777 C C . ARG A 1 110 ? -7.654 13.000 -12.736 1.00 52.78 110 ARG A C 1
ATOM 779 O O . ARG A 1 110 ? -7.493 12.082 -13.536 1.00 52.78 110 ARG A O 1
ATOM 786 N N . ARG A 1 111 ? -7.117 14.209 -12.939 1.00 45.94 111 ARG A N 1
ATOM 787 C CA . ARG A 1 111 ? -6.499 14.659 -14.196 1.00 45.94 111 ARG A CA 1
ATOM 788 C C . ARG A 1 111 ? -4.974 14.487 -14.273 1.00 45.94 111 ARG A C 1
ATOM 790 O O . ARG A 1 111 ? -4.445 14.505 -15.377 1.00 45.94 111 ARG A O 1
ATOM 797 N N . THR A 1 112 ? -4.276 14.233 -13.168 1.00 49.69 112 THR A N 1
ATOM 798 C CA . THR A 1 112 ? -2.838 13.887 -13.148 1.00 49.69 112 THR A CA 1
ATOM 799 C C . THR A 1 112 ? -2.680 12.437 -12.692 1.00 49.69 112 THR A C 1
ATOM 801 O O . THR A 1 112 ? -2.434 12.147 -11.531 1.00 49.69 112 THR A O 1
ATOM 804 N N . ARG A 1 113 ? -2.957 11.505 -13.613 1.00 59.22 113 ARG A N 1
ATOM 805 C CA . ARG A 1 113 ? -3.173 10.068 -13.343 1.00 59.22 113 ARG A CA 1
ATOM 806 C C . ARG A 1 113 ? -2.028 9.153 -13.791 1.00 59.22 113 ARG A C 1
ATOM 808 O O . ARG A 1 113 ? -2.193 7.938 -13.793 1.00 59.22 113 ARG A O 1
ATOM 815 N N . ARG A 1 114 ? -0.895 9.700 -14.237 1.00 66.00 114 ARG A N 1
ATOM 816 C CA . ARG A 1 114 ? 0.221 8.876 -14.716 1.00 66.00 114 ARG A CA 1
ATOM 817 C C . ARG A 1 114 ? 1.017 8.399 -13.501 1.00 66.00 114 ARG A C 1
ATOM 819 O O . ARG A 1 114 ? 1.622 9.222 -12.833 1.00 66.00 114 ARG A O 1
ATOM 826 N N . GLY A 1 115 ? 0.954 7.102 -13.200 1.00 82.69 115 GLY A N 1
ATOM 827 C CA . GLY A 1 115 ? 1.696 6.494 -12.089 1.00 82.69 115 GLY A CA 1
ATOM 828 C C . GLY A 1 115 ? 0.916 6.292 -10.786 1.00 82.69 115 GLY A C 1
ATOM 829 O O . GLY A 1 115 ? 1.488 5.744 -9.855 1.00 82.69 115 GLY A O 1
ATOM 830 N N . ARG A 1 116 ? -0.369 6.669 -10.697 1.00 89.56 116 ARG A N 1
ATOM 831 C CA . ARG A 1 116 ? -1.207 6.439 -9.502 1.00 89.56 116 ARG A CA 1
ATOM 832 C C . ARG A 1 116 ? -2.321 5.442 -9.801 1.00 89.56 116 ARG A C 1
ATOM 834 O O . ARG A 1 116 ? -3.114 5.674 -10.714 1.00 89.56 116 ARG A O 1
ATOM 841 N N . THR A 1 117 ? -2.409 4.376 -9.016 1.00 91.25 117 THR A N 1
ATOM 842 C CA . THR A 1 117 ? -3.443 3.346 -9.137 1.00 91.25 117 THR A CA 1
ATOM 843 C C . THR A 1 117 ? -4.025 2.981 -7.776 1.00 91.25 117 THR A C 1
ATOM 845 O O . THR A 1 117 ? -3.357 3.081 -6.751 1.00 91.25 117 THR A O 1
ATOM 848 N N . ALA A 1 118 ? -5.289 2.587 -7.776 1.00 93.06 118 ALA A N 1
ATOM 849 C CA . ALA A 1 118 ? -5.997 2.098 -6.610 1.00 93.06 118 ALA A CA 1
ATOM 850 C C . ALA A 1 118 ? -6.170 0.588 -6.734 1.00 93.06 118 ALA A C 1
ATOM 852 O O . ALA A 1 118 ? -6.610 0.106 -7.778 1.00 93.06 118 ALA A O 1
ATOM 853 N N . ILE A 1 119 ? -5.818 -0.145 -5.683 1.00 95.00 119 ILE A N 1
ATOM 854 C CA . ILE A 1 119 ? -5.799 -1.604 -5.685 1.00 95.00 119 ILE A CA 1
ATOM 855 C C . ILE A 1 119 ? -6.609 -2.103 -4.496 1.00 95.00 119 ILE A C 1
ATOM 857 O O . ILE A 1 119 ? -6.375 -1.702 -3.357 1.00 95.00 119 ILE A O 1
ATOM 861 N N . THR A 1 120 ? -7.567 -2.983 -4.763 1.00 96.81 120 THR A N 1
ATOM 862 C CA . THR A 1 120 ? -8.366 -3.629 -3.723 1.00 96.81 120 THR A CA 1
ATOM 863 C C . THR A 1 120 ? -7.619 -4.837 -3.165 1.00 96.81 120 THR A C 1
ATOM 865 O O . THR A 1 120 ? -7.258 -5.749 -3.909 1.00 96.81 120 THR A O 1
ATOM 868 N N . VAL A 1 121 ? -7.405 -4.850 -1.852 1.00 96.81 121 VAL A N 1
ATOM 869 C CA . VAL A 1 121 ? -6.622 -5.858 -1.128 1.00 96.81 121 VAL A CA 1
ATOM 870 C C . VAL A 1 121 ? -7.327 -6.301 0.154 1.00 96.81 121 VAL A C 1
ATOM 872 O O . VAL A 1 121 ? -8.194 -5.608 0.689 1.00 96.81 121 VAL A O 1
ATOM 875 N N . SER A 1 122 ? -6.929 -7.463 0.667 1.00 97.25 122 SER A N 1
ATOM 876 C CA . SER A 1 122 ? -7.311 -7.965 1.991 1.00 97.25 122 SER A CA 1
ATOM 877 C C . SER A 1 122 ? -6.148 -7.850 2.976 1.00 97.25 122 SER A C 1
ATOM 879 O O . SER A 1 122 ? -4.986 -7.752 2.580 1.00 97.25 122 SER A O 1
ATOM 881 N N . ASN A 1 123 ? -6.432 -7.957 4.272 1.00 95.88 123 ASN A N 1
ATOM 882 C CA . ASN A 1 123 ? -5.407 -7.983 5.315 1.00 95.88 123 ASN A CA 1
ATOM 883 C C . ASN A 1 123 ? -4.415 -9.151 5.173 1.00 95.88 123 ASN A C 1
ATOM 885 O O . ASN A 1 123 ? -3.262 -9.037 5.581 1.00 95.88 123 ASN A O 1
ATOM 889 N N . THR A 1 124 ? -4.863 -10.264 4.589 1.00 97.31 124 THR A N 1
ATOM 890 C CA . THR A 1 124 ? -4.074 -11.473 4.315 1.00 97.31 124 THR A CA 1
ATOM 891 C C . THR A 1 124 ? -3.315 -11.436 2.992 1.00 97.31 124 THR A C 1
ATOM 893 O O . THR A 1 124 ? -2.531 -12.347 2.733 1.00 97.31 124 THR A O 1
ATOM 896 N N . THR A 1 125 ? -3.539 -10.421 2.153 1.00 97.75 125 THR A N 1
ATOM 897 C CA . THR A 1 125 ? -2.808 -10.264 0.891 1.00 97.75 125 THR A CA 1
ATOM 898 C C . THR A 1 125 ? -1.323 -10.106 1.201 1.00 97.75 125 THR A C 1
ATOM 900 O O . THR A 1 125 ? -0.967 -9.342 2.099 1.00 97.75 125 THR A O 1
ATOM 903 N N . THR A 1 126 ? -0.454 -10.843 0.507 1.00 97.94 126 THR A N 1
ATOM 904 C CA . THR A 1 126 ? 0.997 -10.737 0.722 1.00 97.94 126 THR A CA 1
ATOM 905 C C . THR A 1 126 ? 1.598 -9.576 -0.057 1.00 97.94 126 THR A C 1
ATOM 907 O O . THR A 1 126 ? 1.043 -9.128 -1.064 1.00 97.94 126 THR A O 1
ATOM 910 N N . LEU A 1 127 ? 2.759 -9.092 0.379 1.00 97.62 127 LEU A N 1
ATOM 911 C CA . LEU A 1 127 ? 3.488 -8.045 -0.328 1.00 97.62 127 LEU A CA 1
ATOM 912 C C . LEU A 1 127 ? 3.822 -8.468 -1.768 1.00 97.62 127 LEU A C 1
ATOM 914 O O . LEU A 1 127 ? 3.653 -7.673 -2.690 1.00 97.62 127 LEU A O 1
ATOM 918 N N . GLY A 1 128 ? 4.199 -9.731 -1.990 1.00 96.38 128 GLY A N 1
ATOM 919 C CA . GLY A 1 128 ? 4.426 -10.273 -3.331 1.00 96.38 128 GLY A CA 1
ATOM 920 C C . GLY A 1 128 ? 3.170 -10.238 -4.210 1.00 96.38 128 GLY A C 1
ATOM 921 O O . GLY A 1 128 ? 3.245 -9.869 -5.381 1.00 96.38 128 GLY A O 1
ATOM 922 N N . GLN A 1 129 ? 1.995 -10.546 -3.649 1.00 96.56 129 GLN A N 1
ATOM 923 C CA . GLN A 1 129 ? 0.720 -10.439 -4.371 1.00 96.56 129 GLN A CA 1
ATOM 924 C C . GLN A 1 129 ? 0.397 -8.989 -4.745 1.00 96.56 129 GLN A C 1
ATOM 926 O O . GLN A 1 129 ? 0.003 -8.731 -5.883 1.00 96.56 129 GLN A O 1
ATOM 931 N N . LEU A 1 130 ? 0.617 -8.040 -3.828 1.00 97.06 130 LEU A N 1
ATOM 932 C CA . LEU A 1 130 ? 0.464 -6.616 -4.122 1.00 97.06 130 LEU A CA 1
ATOM 933 C C . LEU A 1 130 ? 1.422 -6.180 -5.241 1.00 97.06 130 LEU A C 1
ATOM 935 O O . LEU A 1 130 ? 0.995 -5.505 -6.174 1.00 97.06 130 LEU A O 1
ATOM 939 N N . LYS A 1 131 ? 2.694 -6.600 -5.20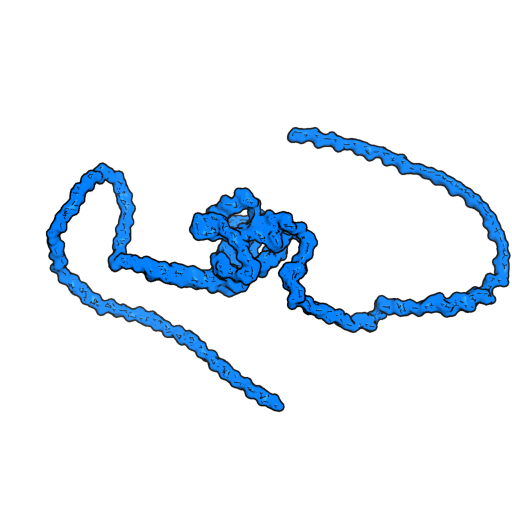0 1.00 96.38 131 LYS A N 1
ATOM 940 C CA . LYS A 1 131 ? 3.676 -6.278 -6.249 1.00 96.38 131 LYS A CA 1
ATOM 941 C C . LYS A 1 131 ? 3.255 -6.792 -7.627 1.00 96.38 131 LYS A C 1
ATOM 943 O O . LYS A 1 131 ? 3.435 -6.096 -8.626 1.00 96.38 131 LYS A O 1
ATOM 948 N N . LEU A 1 132 ? 2.653 -7.979 -7.699 1.00 95.44 132 LEU A N 1
ATOM 949 C CA . LEU A 1 132 ? 2.092 -8.503 -8.949 1.00 95.44 132 LEU A CA 1
ATOM 950 C C . LEU A 1 132 ? 0.930 -7.635 -9.456 1.00 95.44 132 LEU A C 1
ATOM 952 O O . LEU A 1 132 ? 0.917 -7.266 -10.626 1.00 95.44 132 LEU A O 1
ATOM 956 N N . GLN A 1 133 ? 0.008 -7.222 -8.583 1.00 95.38 133 GLN A N 1
ATOM 957 C CA . GLN A 1 133 ? -1.085 -6.315 -8.964 1.00 95.38 133 GLN A CA 1
ATOM 958 C C . GLN A 1 133 ? -0.567 -4.938 -9.411 1.00 95.38 133 GLN A C 1
ATOM 960 O O . GLN A 1 133 ? -1.090 -4.336 -10.351 1.00 95.38 133 GLN A O 1
ATOM 965 N N . VAL A 1 134 ? 0.488 -4.431 -8.774 1.00 94.81 134 VAL A N 1
ATOM 966 C CA . VAL A 1 134 ? 1.167 -3.198 -9.189 1.00 94.81 134 VAL A CA 1
ATOM 967 C C . VAL A 1 134 ? 1.806 -3.364 -10.567 1.00 94.81 134 VAL A C 1
ATOM 969 O O . VAL A 1 134 ? 1.676 -2.467 -11.397 1.00 94.81 134 VAL A O 1
ATOM 972 N N . PHE A 1 135 ? 2.441 -4.505 -10.845 1.00 93.75 135 PHE A N 1
ATOM 973 C CA . PHE A 1 135 ? 2.995 -4.809 -12.165 1.00 93.75 135 PHE A CA 1
ATOM 974 C C . PHE A 1 135 ? 1.905 -4.814 -13.246 1.00 93.75 135 PHE A C 1
ATOM 976 O O . PHE A 1 135 ? 2.081 -4.186 -14.287 1.00 93.75 135 PHE A O 1
ATOM 983 N N . GLU A 1 136 ? 0.745 -5.415 -12.979 1.00 91.81 136 GLU A N 1
ATOM 984 C CA . GLU A 1 136 ? -0.389 -5.416 -13.914 1.00 91.81 136 GLU A CA 1
ATOM 985 C C . GLU A 1 136 ? -0.895 -4.000 -14.247 1.00 91.81 136 GLU A C 1
ATOM 987 O O . GLU A 1 136 ? -1.314 -3.740 -15.374 1.00 91.81 136 GLU A O 1
ATOM 992 N N . ASN A 1 137 ? -0.848 -3.073 -13.285 1.00 91.44 137 ASN A N 1
ATOM 993 C CA . ASN A 1 137 ? -1.410 -1.727 -13.438 1.00 91.44 137 ASN A CA 1
ATOM 994 C C . ASN A 1 137 ? -0.399 -0.668 -13.906 1.00 91.44 137 ASN A C 1
ATOM 996 O O . ASN A 1 137 ? -0.773 0.264 -14.618 1.00 91.44 137 ASN A O 1
ATOM 1000 N N . LEU A 1 138 ? 0.857 -0.762 -13.462 1.00 91.00 138 LEU A N 1
ATOM 1001 C CA . LEU A 1 138 ? 1.905 0.240 -13.690 1.00 91.00 138 LEU A CA 1
ATOM 1002 C C . LEU A 1 138 ? 3.066 -0.281 -14.550 1.00 91.00 138 LEU A C 1
ATOM 1004 O O . LEU A 1 138 ? 3.959 0.498 -14.875 1.00 91.00 138 LEU A O 1
ATOM 1008 N N . SER A 1 139 ? 3.063 -1.570 -14.909 1.00 91.19 139 SER A N 1
ATOM 1009 C CA . SER A 1 139 ? 4.099 -2.226 -15.724 1.00 91.19 139 SER A CA 1
ATOM 1010 C C . SER A 1 139 ? 5.519 -2.066 -15.166 1.00 91.19 139 SER A C 1
ATOM 1012 O O . SER A 1 139 ? 6.481 -1.978 -15.919 1.00 91.19 139 SER A O 1
ATOM 1014 N N . VAL A 1 140 ? 5.660 -2.016 -13.836 1.00 91.69 140 VAL 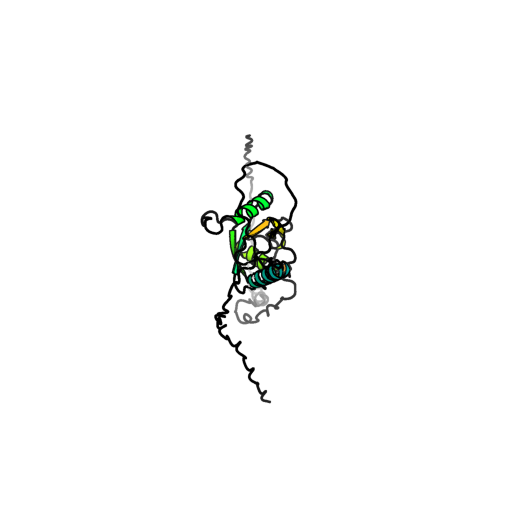A N 1
ATOM 1015 C CA . VAL A 1 140 ? 6.962 -2.001 -13.149 1.00 91.69 140 VAL A CA 1
ATOM 1016 C C . VAL A 1 140 ? 7.275 -3.410 -12.670 1.00 91.69 140 VAL A C 1
ATOM 1018 O O . VAL A 1 140 ? 6.503 -3.960 -11.885 1.00 91.69 140 VAL A O 1
ATOM 1021 N N . HIS A 1 141 ? 8.381 -4.003 -13.120 1.00 93.69 141 HIS A N 1
ATOM 1022 C CA . HIS A 1 141 ? 8.740 -5.378 -12.762 1.00 93.69 141 HIS A CA 1
ATOM 1023 C C . HIS A 1 141 ? 8.818 -5.566 -11.226 1.00 93.69 141 HIS A C 1
ATOM 1025 O O . HIS A 1 141 ? 9.427 -4.723 -10.568 1.00 93.69 141 HIS A O 1
ATOM 1031 N N . PRO A 1 142 ? 8.264 -6.641 -10.620 1.00 93.81 142 PRO A N 1
ATOM 1032 C CA . PRO A 1 142 ? 8.201 -6.823 -9.159 1.00 93.81 142 PRO A CA 1
ATOM 1033 C C . PRO A 1 142 ? 9.530 -6.670 -8.404 1.00 93.81 142 PRO A C 1
ATOM 1035 O O . PRO A 1 142 ? 9.540 -6.171 -7.280 1.00 93.81 142 PRO A O 1
ATOM 1038 N N . ARG A 1 143 ? 10.654 -7.053 -9.025 1.00 92.12 143 ARG A N 1
ATOM 1039 C CA . ARG A 1 143 ? 12.005 -6.877 -8.448 1.00 92.12 143 ARG A CA 1
ATOM 1040 C C . ARG A 1 143 ? 12.474 -5.420 -8.435 1.00 92.12 143 ARG A C 1
ATOM 1042 O O . ARG A 1 143 ? 13.199 -5.019 -7.540 1.00 92.12 143 ARG A O 1
ATOM 1049 N N . ASN A 1 144 ? 11.971 -4.604 -9.355 1.00 94.44 144 ASN A N 1
ATOM 1050 C CA . ASN A 1 144 ? 12.242 -3.169 -9.404 1.00 94.44 144 ASN A CA 1
ATOM 1051 C C . ASN A 1 144 ? 11.282 -2.360 -8.517 1.00 94.44 144 ASN A C 1
ATOM 1053 O O . ASN A 1 144 ? 11.307 -1.132 -8.562 1.00 94.44 144 ASN A O 1
ATOM 1057 N N . GLN A 1 145 ? 10.389 -3.001 -7.756 1.00 95.38 145 GLN A N 1
ATOM 1058 C CA . GLN A 1 145 ? 9.410 -2.295 -6.935 1.00 95.38 145 GLN A CA 1
ATOM 1059 C C . GLN A 1 145 ? 9.899 -2.120 -5.496 1.00 95.38 145 GLN A C 1
ATOM 1061 O O . GLN A 1 145 ? 9.870 -3.064 -4.702 1.00 95.38 145 GLN A O 1
ATOM 1066 N N . HIS A 1 146 ? 10.243 -0.884 -5.130 1.00 96.62 146 HIS A N 1
ATOM 1067 C CA . HIS A 1 146 ? 10.480 -0.491 -3.742 1.00 96.62 146 HIS A CA 1
ATOM 1068 C C . HIS A 1 146 ? 9.255 0.255 -3.211 1.00 96.62 146 HIS A C 1
ATOM 1070 O O . HIS A 1 146 ? 8.998 1.402 -3.578 1.00 96.62 146 HIS A O 1
ATOM 1076 N N . LEU A 1 147 ? 8.464 -0.423 -2.380 1.00 96.75 147 LEU A N 1
ATOM 1077 C CA . LEU A 1 147 ? 7.229 0.115 -1.815 1.00 96.75 147 LEU A CA 1
ATOM 1078 C C . LEU A 1 147 ? 7.498 0.721 -0.438 1.00 96.75 147 LEU A C 1
ATOM 1080 O O . LEU A 1 147 ? 8.091 0.077 0.425 1.00 96.75 147 LEU A O 1
ATOM 1084 N N . PHE A 1 148 ? 7.022 1.942 -0.223 1.00 96.25 148 PHE A N 1
ATOM 1085 C CA . PHE A 1 148 ? 7.197 2.698 1.007 1.00 96.25 148 PHE A CA 1
ATOM 1086 C C . PHE A 1 148 ? 5.856 3.155 1.563 1.00 96.25 148 PHE A C 1
ATOM 1088 O O . PHE A 1 148 ? 4.982 3.633 0.840 1.00 96.25 148 PHE A O 1
ATOM 1095 N N . VAL A 1 149 ? 5.731 3.079 2.880 1.00 94.88 149 VAL A N 1
ATOM 1096 C CA . VAL A 1 149 ? 4.636 3.684 3.638 1.00 94.88 149 VAL A CA 1
ATOM 1097 C C . VAL A 1 149 ? 5.190 4.735 4.583 1.00 94.88 149 VAL A C 1
ATOM 1099 O O . VAL A 1 149 ? 6.390 4.786 4.858 1.00 94.88 149 VAL A O 1
ATOM 1102 N N . ARG A 1 150 ? 4.312 5.584 5.106 1.00 92.19 150 ARG A N 1
ATOM 1103 C CA . ARG A 1 150 ? 4.687 6.495 6.182 1.00 92.19 150 ARG A CA 1
ATOM 1104 C C . ARG A 1 150 ? 4.826 5.699 7.480 1.00 92.19 150 ARG A C 1
ATOM 1106 O O . ARG A 1 150 ? 3.860 5.074 7.905 1.00 92.19 150 ARG A O 1
ATOM 1113 N N . GLY A 1 151 ? 6.008 5.717 8.089 1.00 89.31 151 GLY A N 1
ATOM 1114 C CA . GLY A 1 151 ? 6.219 5.165 9.426 1.00 89.31 151 GLY A CA 1
ATOM 1115 C C . GLY A 1 151 ? 5.631 6.059 10.520 1.00 89.31 151 GLY A C 1
ATOM 1116 O O . GLY A 1 151 ? 5.294 7.220 10.271 1.00 89.31 151 GLY A O 1
ATOM 1117 N N . ASP A 1 152 ? 5.561 5.535 11.743 1.00 85.69 152 ASP A N 1
ATOM 1118 C CA . ASP A 1 152 ? 5.034 6.256 12.913 1.00 85.69 152 ASP A CA 1
ATOM 1119 C C . ASP A 1 152 ? 5.833 7.541 13.214 1.00 85.69 152 ASP A C 1
ATOM 1121 O O . ASP A 1 152 ? 5.258 8.567 13.577 1.00 85.69 152 ASP A O 1
ATOM 1125 N N . ASP A 1 153 ? 7.142 7.529 12.941 1.00 85.25 153 ASP A N 1
ATOM 1126 C CA . ASP A 1 153 ? 8.041 8.688 13.077 1.00 85.25 153 ASP A CA 1
ATOM 1127 C C . ASP A 1 153 ? 7.875 9.723 11.946 1.00 85.25 153 ASP A C 1
ATOM 1129 O O . ASP A 1 153 ? 8.527 10.766 11.919 1.00 85.25 153 ASP A O 1
ATOM 1133 N N . GLY A 1 154 ? 7.012 9.437 10.969 1.00 84.12 154 GLY A N 1
ATOM 1134 C CA . GLY A 1 154 ? 6.790 10.259 9.783 1.00 84.12 154 GLY A CA 1
ATOM 1135 C C . GLY A 1 154 ? 7.817 10.074 8.663 1.00 84.12 154 GLY A C 1
ATOM 1136 O O . GLY A 1 154 ? 7.633 10.663 7.599 1.00 84.12 154 GLY A O 1
ATOM 1137 N N . CYS A 1 155 ? 8.844 9.251 8.869 1.00 88.19 155 CYS A N 1
ATOM 1138 C CA . CYS A 1 155 ? 9.838 8.896 7.857 1.00 88.19 155 CYS A CA 1
ATOM 1139 C C . CYS A 1 155 ? 9.329 7.792 6.904 1.00 88.19 155 CYS A C 1
ATOM 1141 O O . CYS A 1 155 ? 8.431 7.026 7.275 1.00 88.19 155 CYS A O 1
ATOM 1143 N N . PRO A 1 156 ? 9.891 7.673 5.685 1.00 92.44 156 PRO A N 1
ATOM 1144 C CA . PRO A 1 156 ? 9.594 6.559 4.788 1.00 92.44 156 PRO A CA 1
ATOM 1145 C C . PRO A 1 156 ? 10.019 5.222 5.407 1.00 92.44 156 PRO A C 1
ATOM 1147 O O . PRO A 1 156 ? 11.166 5.058 5.818 1.00 92.44 156 PRO A O 1
ATOM 1150 N N . ARG A 1 157 ? 9.105 4.250 5.439 1.00 95.06 157 ARG A N 1
ATOM 1151 C CA . ARG A 1 157 ? 9.373 2.864 5.839 1.00 95.06 157 ARG A CA 1
ATOM 1152 C C . ARG A 1 157 ? 9.190 1.952 4.635 1.00 95.06 157 ARG A C 1
ATOM 1154 O O . ARG A 1 157 ? 8.089 1.889 4.089 1.00 95.06 157 ARG A O 1
ATOM 1161 N N . MET A 1 158 ? 10.249 1.248 4.242 1.00 96.31 158 MET A N 1
ATOM 1162 C CA . MET A 1 158 ? 10.188 0.270 3.155 1.00 96.31 158 MET A CA 1
ATOM 1163 C C . MET A 1 158 ? 9.429 -0.985 3.594 1.00 96.31 158 MET A C 1
ATOM 1165 O O . MET A 1 158 ? 9.548 -1.428 4.737 1.00 96.31 158 MET A O 1
ATOM 1169 N N . LEU A 1 159 ? 8.636 -1.544 2.684 1.00 96.81 159 LEU A N 1
ATOM 1170 C CA . LEU A 1 159 ? 7.986 -2.838 2.851 1.00 96.81 159 LEU A CA 1
ATOM 1171 C C . LEU A 1 159 ? 8.914 -3.928 2.302 1.00 96.81 159 LEU A C 1
ATOM 1173 O O . LEU A 1 159 ? 9.260 -3.908 1.120 1.00 96.81 159 LEU A O 1
ATOM 1177 N N . GLU A 1 160 ? 9.318 -4.868 3.155 1.00 95.88 160 GLU A N 1
ATOM 1178 C CA . GLU A 1 160 ? 10.276 -5.933 2.831 1.00 95.88 160 GLU A CA 1
ATOM 1179 C C . GLU A 1 160 ? 9.720 -7.324 3.153 1.00 95.88 160 GLU A C 1
ATOM 1181 O O . GLU A 1 160 ? 9.089 -7.514 4.183 1.00 95.88 160 GLU A O 1
ATOM 1186 N N . GLY A 1 161 ? 10.039 -8.325 2.332 1.00 95.38 161 GLY A N 1
ATOM 1187 C CA . GLY A 1 161 ? 9.604 -9.706 2.553 1.00 95.38 161 GLY A CA 1
ATOM 1188 C C . GLY A 1 161 ? 8.286 -10.012 1.847 1.00 95.38 161 GLY A C 1
ATOM 1189 O O . GLY A 1 161 ? 7.203 -9.795 2.381 1.00 95.38 161 GLY A O 1
ATOM 1190 N N . ASP A 1 162 ? 8.385 -10.572 0.643 1.00 95.06 162 ASP A N 1
ATOM 1191 C CA . ASP A 1 162 ? 7.237 -10.790 -0.248 1.00 95.06 162 ASP A CA 1
ATOM 1192 C C . ASP A 1 162 ? 6.202 -11.797 0.297 1.00 95.06 162 ASP A C 1
ATOM 1194 O O . ASP A 1 162 ? 5.039 -11.778 -0.119 1.00 95.06 162 ASP A O 1
ATOM 1198 N N . ASP A 1 163 ? 6.604 -12.632 1.258 1.00 95.81 163 ASP A N 1
ATOM 1199 C CA . ASP A 1 163 ? 5.753 -13.616 1.936 1.00 95.81 163 ASP A CA 1
ATOM 1200 C C . ASP A 1 163 ? 4.913 -13.017 3.077 1.00 95.81 163 ASP A C 1
ATOM 1202 O O . ASP A 1 163 ? 3.959 -13.646 3.544 1.00 95.81 163 ASP A O 1
ATOM 1206 N N . LEU A 1 164 ? 5.254 -11.813 3.547 1.00 97.06 164 LEU A N 1
ATOM 1207 C CA . LEU A 1 164 ? 4.542 -11.157 4.638 1.00 97.06 164 LEU A CA 1
ATOM 1208 C C . LEU A 1 164 ? 3.251 -10.507 4.138 1.00 97.06 164 LEU A C 1
ATOM 1210 O O . LEU A 1 164 ? 3.174 -9.942 3.048 1.00 97.06 164 LEU A O 1
ATOM 1214 N N . SER A 1 165 ? 2.214 -10.590 4.964 1.00 97.69 165 SER A N 1
ATOM 1215 C CA . SER A 1 165 ? 0.916 -9.970 4.713 1.00 97.69 165 SER A CA 1
ATOM 1216 C C . SER A 1 165 ? 0.945 -8.455 4.914 1.00 97.69 165 SER A C 1
ATOM 1218 O O . SER A 1 165 ? 1.718 -7.920 5.712 1.00 97.69 165 SER A O 1
ATOM 1220 N N . LEU A 1 166 ? 0.039 -7.748 4.242 1.00 96.88 166 LEU A N 1
ATOM 1221 C CA . LEU A 1 166 ? -0.134 -6.305 4.409 1.00 96.88 166 LEU A CA 1
ATOM 1222 C C . LEU A 1 166 ? -0.459 -5.921 5.860 1.00 96.88 166 LEU A C 1
ATOM 1224 O O . LEU A 1 166 ? 0.022 -4.895 6.338 1.00 96.88 166 LEU A O 1
ATOM 1228 N N . ALA A 1 167 ? -1.190 -6.765 6.594 1.00 96.31 167 ALA A N 1
ATOM 1229 C CA . ALA A 1 167 ? -1.427 -6.555 8.021 1.00 96.31 167 ALA A CA 1
ATOM 1230 C C . ALA A 1 167 ? -0.151 -6.668 8.869 1.00 96.31 167 ALA A C 1
ATOM 1232 O O . ALA A 1 167 ? 0.028 -5.885 9.799 1.00 96.31 167 ALA A O 1
ATOM 1233 N N . GLN A 1 168 ? 0.759 -7.593 8.538 1.00 96.25 168 GLN A N 1
ATOM 1234 C CA . GLN A 1 168 ? 2.072 -7.692 9.197 1.00 96.25 168 GLN A CA 1
ATOM 1235 C C . GLN A 1 168 ? 2.957 -6.479 8.891 1.00 96.25 168 GLN A C 1
ATOM 1237 O O . GLN A 1 168 ? 3.733 -6.054 9.742 1.00 96.25 168 GLN A O 1
ATOM 1242 N N . HIS A 1 169 ? 2.789 -5.883 7.711 1.00 96.31 169 HIS A N 1
ATOM 1243 C CA . HIS A 1 169 ? 3.370 -4.590 7.353 1.00 96.31 169 HIS A CA 1
ATOM 1244 C C . HIS A 1 169 ? 2.631 -3.386 7.935 1.00 96.31 169 HIS A C 1
ATOM 1246 O O . HIS A 1 169 ? 2.984 -2.250 7.622 1.00 96.31 169 HIS A O 1
ATOM 1252 N N . GLU A 1 170 ? 1.613 -3.613 8.764 1.00 95.38 170 GLU A N 1
ATOM 1253 C CA . GLU A 1 170 ? 0.768 -2.584 9.363 1.00 95.38 170 GLU A CA 1
ATOM 1254 C C . GLU A 1 170 ? 0.161 -1.615 8.330 1.00 95.38 170 GLU A C 1
ATOM 1256 O O . GLU A 1 170 ? -0.033 -0.431 8.607 1.00 95.38 170 GLU A O 1
ATOM 1261 N N . VAL A 1 171 ? -0.119 -2.103 7.119 1.00 95.19 171 VAL A N 1
ATOM 1262 C CA . VAL A 1 171 ? -0.766 -1.314 6.070 1.00 95.19 171 VAL A CA 1
ATOM 1263 C C . VAL A 1 171 ? -2.249 -1.206 6.394 1.00 95.19 171 VAL A C 1
ATOM 1265 O O . VAL A 1 171 ? -2.971 -2.207 6.439 1.00 95.19 171 VAL A O 1
ATOM 1268 N N . LEU A 1 172 ? -2.693 0.028 6.620 1.00 94.56 172 LEU A N 1
ATOM 1269 C CA . LEU A 1 172 ? -4.072 0.349 6.958 1.00 94.56 172 LEU A CA 1
ATOM 1270 C C . LEU A 1 172 ? -4.955 0.471 5.702 1.00 94.56 172 LEU A C 1
ATOM 1272 O O . LEU A 1 172 ? -4.454 0.746 4.608 1.00 94.56 172 LEU A O 1
ATOM 1276 N N . PRO A 1 173 ? -6.283 0.326 5.847 1.00 93.31 173 PRO A N 1
ATOM 1277 C CA . PRO A 1 173 ? -7.230 0.650 4.785 1.00 93.31 173 PRO A CA 1
ATOM 1278 C C . PRO A 1 173 ? -7.061 2.090 4.283 1.00 93.31 173 PRO A C 1
ATOM 1280 O O . PRO A 1 173 ? -6.879 3.006 5.087 1.00 93.31 173 PRO A O 1
ATOM 1283 N N . ASN A 1 174 ? -7.185 2.311 2.971 1.00 90.88 174 ASN A N 1
ATOM 1284 C CA . ASN A 1 174 ? -7.063 3.624 2.319 1.00 90.88 174 ASN A CA 1
ATOM 1285 C C . ASN A 1 174 ? -5.690 4.296 2.486 1.00 90.88 174 ASN A C 1
ATOM 1287 O O . ASN A 1 174 ? -5.553 5.498 2.249 1.00 90.88 174 ASN A O 1
ATOM 1291 N N . GLN A 1 175 ? -4.669 3.539 2.892 1.00 91.50 175 GLN A N 1
ATOM 1292 C CA . GLN A 1 175 ? -3.311 4.043 3.033 1.00 91.50 175 GLN A CA 1
ATOM 1293 C C . GLN A 1 175 ? -2.685 4.311 1.657 1.00 91.50 175 GLN A C 1
ATOM 1295 O O . GLN A 1 175 ? -2.829 3.523 0.717 1.00 91.50 175 GLN A O 1
ATOM 1300 N N . GLU A 1 176 ? -1.950 5.420 1.551 1.00 92.69 176 GLU A N 1
ATOM 1301 C CA . GLU A 1 176 ? -1.110 5.699 0.386 1.00 92.69 176 GLU A CA 1
ATOM 1302 C C . GLU A 1 176 ? 0.239 4.981 0.516 1.00 92.69 176 GLU A C 1
ATOM 1304 O O . GLU A 1 176 ? 0.915 5.087 1.546 1.00 92.69 176 GLU A O 1
ATOM 1309 N N . ILE A 1 177 ? 0.624 4.280 -0.548 1.00 95.25 177 ILE A N 1
ATOM 1310 C CA . ILE A 1 177 ? 1.886 3.565 -0.715 1.00 95.25 177 ILE A CA 1
ATOM 1311 C C . ILE A 1 177 ? 2.662 4.257 -1.839 1.00 95.25 177 ILE A C 1
ATOM 1313 O O . ILE A 1 177 ? 2.152 4.453 -2.944 1.00 95.25 177 ILE A O 1
ATOM 1317 N N . ARG A 1 178 ? 3.908 4.635 -1.568 1.00 95.31 178 ARG A N 1
ATOM 1318 C CA . ARG A 1 178 ? 4.817 5.204 -2.565 1.00 95.31 178 ARG A CA 1
ATOM 1319 C C . ARG A 1 178 ? 5.633 4.095 -3.205 1.00 95.31 178 ARG A C 1
ATOM 1321 O O . ARG A 1 178 ? 6.236 3.295 -2.501 1.00 95.31 178 ARG A O 1
ATOM 1328 N N . LEU A 1 179 ? 5.65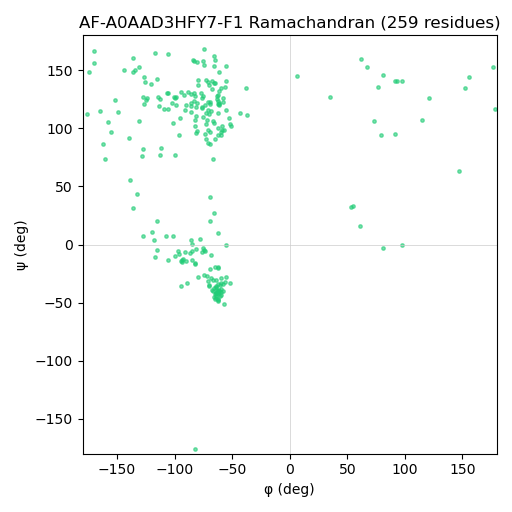5 4.055 -4.526 1.00 95.75 179 LEU A N 1
ATOM 1329 C CA . LEU A 1 179 ? 6.484 3.150 -5.304 1.00 95.75 179 LEU A CA 1
ATOM 1330 C C . LEU A 1 179 ? 7.680 3.932 -5.842 1.00 95.75 179 LEU A C 1
ATOM 1332 O O . LEU A 1 179 ? 7.496 4.894 -6.580 1.00 95.75 179 LEU A O 1
ATOM 1336 N N . VAL A 1 180 ? 8.889 3.495 -5.513 1.00 95.56 180 VAL A N 1
ATOM 1337 C CA . VAL A 1 180 ? 10.121 3.939 -6.171 1.00 95.56 180 VAL A CA 1
ATOM 1338 C C . VAL A 1 180 ? 10.592 2.812 -7.077 1.00 95.56 180 VAL A C 1
ATOM 1340 O O . VAL A 1 180 ? 10.659 1.650 -6.666 1.00 95.56 180 VAL A O 1
ATOM 1343 N N . ARG A 1 181 ? 10.884 3.154 -8.330 1.00 94.56 181 ARG A N 1
ATOM 1344 C CA . ARG A 1 181 ? 11.337 2.196 -9.332 1.00 94.56 181 ARG A CA 1
ATOM 1345 C C . ARG A 1 181 ? 12.854 2.016 -9.247 1.00 94.56 181 ARG A C 1
ATOM 1347 O O . ARG A 1 181 ? 13.599 2.969 -9.447 1.00 94.56 181 ARG A O 1
ATOM 1354 N N . GLY A 1 182 ? 13.282 0.789 -8.978 1.00 92.81 182 GLY A N 1
ATOM 1355 C CA . GLY A 1 182 ? 14.664 0.340 -9.093 1.00 92.81 182 GLY A CA 1
ATOM 1356 C C . GLY A 1 182 ? 15.048 -0.040 -10.527 1.00 92.81 182 GLY A C 1
ATOM 1357 O O . GLY A 1 182 ? 14.264 0.099 -11.470 1.00 92.81 182 GLY A O 1
ATOM 1358 N N . ASN A 1 183 ? 16.272 -0.536 -10.675 1.00 90.31 183 ASN A N 1
ATOM 1359 C CA . ASN A 1 183 ? 16.899 -0.915 -11.944 1.00 90.31 183 ASN A CA 1
ATOM 1360 C C . ASN A 1 183 ? 17.633 -2.265 -11.844 1.00 90.31 183 ASN A C 1
ATOM 1362 O O . ASN A 1 183 ? 18.663 -2.457 -12.483 1.00 90.31 183 ASN A O 1
ATOM 1366 N N . GLU A 1 184 ? 17.143 -3.174 -11.000 1.00 87.44 184 GLU A N 1
ATOM 1367 C CA . GLU A 1 184 ? 17.784 -4.472 -10.773 1.00 87.44 184 GLU A CA 1
ATOM 1368 C C . GLU A 1 184 ? 17.656 -5.389 -11.995 1.00 87.44 184 GLU A C 1
ATOM 1370 O O . GLU A 1 184 ? 18.560 -6.168 -12.291 1.00 87.44 184 GLU A O 1
ATOM 1375 N N . VAL A 1 185 ? 16.522 -5.300 -12.689 1.00 86.00 185 VAL A N 1
ATOM 1376 C CA . VAL A 1 185 ? 16.148 -6.191 -13.786 1.00 86.00 185 VAL A CA 1
ATOM 1377 C C . VAL A 1 185 ? 15.569 -5.383 -14.947 1.00 86.00 185 VAL A C 1
ATOM 1379 O O . VAL A 1 185 ? 14.941 -4.348 -14.719 1.00 86.00 185 VAL A O 1
ATOM 1382 N N . ASP A 1 186 ? 15.753 -5.841 -16.183 1.00 82.19 186 ASP A N 1
ATOM 1383 C CA . ASP A 1 186 ? 15.081 -5.246 -17.339 1.00 82.19 186 ASP A CA 1
ATOM 1384 C C . ASP A 1 186 ? 13.568 -5.508 -17.277 1.00 82.19 186 ASP A C 1
ATOM 1386 O O . ASP A 1 186 ? 13.125 -6.592 -16.903 1.00 82.19 186 ASP A O 1
ATOM 1390 N N . ASP A 1 187 ? 12.746 -4.528 -17.657 1.00 73.44 187 ASP A N 1
ATOM 1391 C CA . ASP A 1 187 ? 11.281 -4.673 -17.585 1.00 73.44 187 ASP A CA 1
ATOM 1392 C C . ASP A 1 187 ? 10.736 -5.805 -18.479 1.00 73.44 187 ASP A C 1
ATOM 1394 O O . ASP A 1 187 ? 9.624 -6.278 -18.246 1.00 73.44 187 ASP A O 1
ATOM 1398 N N . ASP A 1 188 ? 11.513 -6.230 -19.481 1.00 74.12 188 ASP A N 1
ATOM 1399 C CA . ASP A 1 188 ? 11.175 -7.306 -20.414 1.00 74.12 188 ASP A CA 1
ATOM 1400 C C . ASP A 1 188 ? 11.525 -8.711 -19.880 1.00 7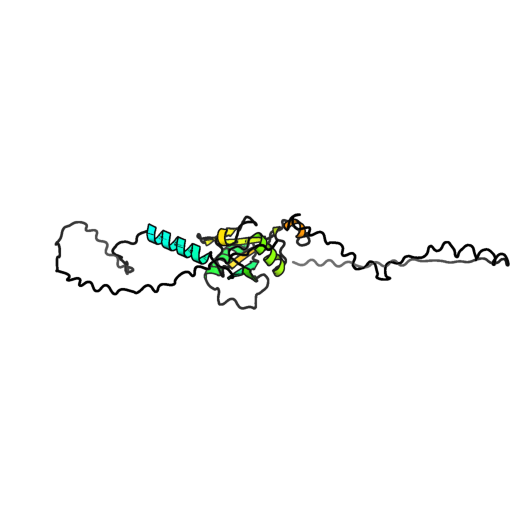4.12 188 ASP A C 1
ATOM 1402 O O . ASP A 1 188 ? 11.204 -9.708 -20.535 1.00 74.12 188 ASP A O 1
ATOM 1406 N N . GLU A 1 189 ? 12.181 -8.830 -18.714 1.00 79.12 189 GLU A N 1
ATOM 1407 C CA . GLU A 1 189 ? 12.402 -10.142 -18.098 1.00 79.12 189 GLU A CA 1
ATOM 1408 C C . GLU A 1 189 ? 11.078 -10.782 -17.663 1.00 79.12 189 GLU A C 1
ATOM 1410 O O . GLU A 1 189 ? 10.173 -10.148 -17.113 1.00 79.12 189 GLU A O 1
ATOM 1415 N N . ASP A 1 190 ? 10.972 -12.087 -17.909 1.00 74.06 190 ASP A N 1
ATOM 1416 C CA . ASP A 1 190 ? 9.758 -12.837 -17.630 1.00 74.06 190 ASP A CA 1
ATOM 1417 C C . ASP A 1 190 ? 9.541 -13.021 -16.117 1.00 7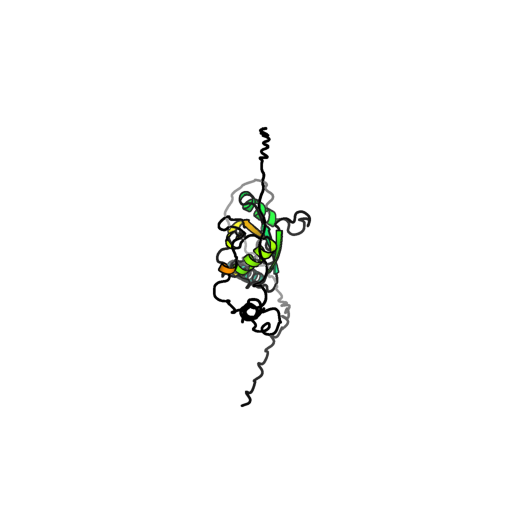4.06 190 ASP A C 1
ATOM 1419 O O . ASP A 1 190 ? 10.336 -13.640 -15.403 1.00 74.06 190 ASP A O 1
ATOM 1423 N N . VAL A 1 191 ? 8.387 -12.557 -15.636 1.00 77.50 191 VAL A N 1
ATOM 1424 C CA . VAL A 1 191 ? 7.933 -12.711 -14.247 1.00 77.50 191 VAL A CA 1
ATOM 1425 C C . VAL A 1 191 ? 7.603 -14.163 -13.871 1.00 77.50 191 VAL A C 1
ATOM 1427 O O . VAL A 1 191 ? 7.404 -14.459 -12.691 1.00 77.50 191 VAL A O 1
ATOM 1430 N N . VAL A 1 192 ? 7.563 -15.100 -14.828 1.00 73.62 192 VAL A N 1
ATOM 1431 C CA . VAL A 1 192 ? 7.292 -16.531 -14.575 1.00 73.62 192 VAL A CA 1
ATOM 1432 C C . VAL A 1 192 ? 8.270 -17.144 -13.566 1.00 73.62 192 VAL A C 1
ATOM 1434 O O . VAL A 1 192 ? 7.863 -17.994 -12.772 1.00 73.62 192 VAL A O 1
ATOM 1437 N N . GLY A 1 193 ? 9.524 -16.682 -13.527 1.00 67.62 193 GLY A N 1
ATOM 1438 C CA . GLY A 1 193 ? 10.515 -17.146 -12.548 1.00 67.62 193 GLY A CA 1
ATOM 1439 C C . GLY A 1 193 ? 10.160 -16.810 -11.091 1.00 67.62 193 GLY A C 1
ATOM 1440 O O . GLY A 1 193 ? 10.477 -17.586 -10.192 1.00 67.62 193 GLY A O 1
ATOM 1441 N N . LEU A 1 194 ? 9.443 -15.703 -10.851 1.00 65.81 194 LEU A N 1
ATOM 1442 C CA . LEU A 1 194 ? 9.018 -15.267 -9.511 1.00 65.81 194 LEU A CA 1
ATOM 1443 C C . LEU A 1 194 ? 7.871 -16.108 -8.939 1.00 65.81 194 LEU A C 1
ATOM 1445 O O . LEU A 1 194 ? 7.740 -16.222 -7.724 1.00 65.81 194 LEU A O 1
ATOM 1449 N N . LEU A 1 195 ? 7.045 -16.722 -9.791 1.00 64.06 195 LEU A N 1
ATOM 1450 C CA . LEU A 1 195 ? 5.936 -17.575 -9.345 1.00 64.06 195 LEU A CA 1
ATOM 1451 C C . LEU A 1 195 ? 6.394 -18.966 -8.866 1.00 64.06 195 LEU A C 1
ATOM 1453 O O . LEU A 1 195 ? 5.576 -19.719 -8.330 1.00 64.06 195 LEU A O 1
ATOM 1457 N N . GLY A 1 196 ? 7.683 -19.293 -9.029 1.00 51.88 196 GLY A N 1
ATOM 1458 C CA . GLY A 1 196 ? 8.296 -20.545 -8.598 1.00 51.88 196 GLY A CA 1
ATOM 1459 C C . GLY A 1 196 ? 7.804 -21.785 -9.360 1.00 51.88 196 GLY A C 1
ATOM 1460 O O . GLY A 1 196 ? 6.667 -21.887 -9.821 1.00 51.88 196 GLY A O 1
ATOM 1461 N N . GLU A 1 197 ? 8.660 -22.805 -9.430 1.00 52.38 197 GLU A N 1
ATOM 1462 C CA . GLU A 1 197 ? 8.441 -24.115 -10.080 1.00 52.38 197 GLU A CA 1
ATOM 1463 C C . GLU A 1 197 ? 7.282 -24.958 -9.479 1.00 52.38 197 GLU A C 1
ATOM 1465 O O . GLU A 1 197 ? 7.097 -26.127 -9.813 1.00 52.38 197 GLU A O 1
ATOM 1470 N N . GLY A 1 198 ? 6.455 -24.388 -8.598 1.00 50.09 198 GLY A N 1
ATOM 1471 C CA . GLY A 1 198 ? 5.393 -25.075 -7.854 1.00 50.09 198 GLY A CA 1
ATOM 1472 C C . GLY A 1 198 ? 4.017 -25.096 -8.524 1.00 50.09 198 GLY A C 1
ATOM 1473 O O . GLY A 1 198 ? 3.104 -25.762 -8.034 1.00 50.09 198 GLY A O 1
ATOM 1474 N N . ARG A 1 199 ? 3.829 -24.393 -9.649 1.00 50.16 199 ARG A N 1
ATOM 1475 C CA . ARG A 1 199 ? 2.601 -24.473 -10.461 1.00 50.16 199 ARG A CA 1
ATOM 1476 C C . ARG A 1 199 ? 2.898 -24.635 -11.943 1.00 50.16 199 ARG A C 1
ATOM 1478 O O . ARG A 1 199 ? 2.181 -24.113 -12.793 1.00 50.16 199 ARG A O 1
ATOM 1485 N N . SER A 1 200 ? 3.852 -25.498 -12.278 1.00 47.34 200 SER A N 1
ATOM 1486 C CA . SER A 1 200 ? 3.764 -26.242 -13.532 1.00 47.34 200 SER A CA 1
ATOM 1487 C C . SER A 1 200 ? 2.565 -27.188 -13.431 1.00 47.34 200 SER A C 1
ATOM 1489 O O . SER A 1 200 ? 2.701 -28.404 -13.296 1.00 47.34 200 SER A O 1
ATOM 1491 N N . LYS A 1 201 ? 1.344 -26.645 -13.507 1.00 51.44 201 LYS A N 1
ATOM 1492 C CA . LYS A 1 201 ? 0.220 -27.415 -14.018 1.00 51.44 201 LYS A CA 1
ATOM 1493 C C . LYS A 1 201 ? 0.693 -27.758 -15.418 1.00 51.44 201 LYS A C 1
ATOM 1495 O O . LYS A 1 201 ? 0.631 -26.902 -16.297 1.00 51.44 201 LYS A O 1
ATOM 1500 N N . ARG A 1 202 ? 1.306 -28.946 -15.582 1.00 54.59 202 ARG A N 1
ATOM 1501 C CA . ARG A 1 202 ? 1.572 -29.554 -16.885 1.00 54.59 202 ARG A CA 1
ATOM 1502 C C . ARG A 1 202 ? 0.337 -29.188 -17.677 1.00 54.59 202 ARG A C 1
ATOM 1504 O O . ARG A 1 202 ? -0.748 -29.646 -17.310 1.00 54.59 202 ARG A O 1
ATOM 1511 N N . ARG A 1 203 ? 0.467 -28.313 -18.680 1.00 53.12 203 ARG A N 1
ATOM 1512 C CA . ARG A 1 203 ? -0.523 -28.279 -19.744 1.00 53.12 203 ARG A CA 1
ATOM 1513 C C . ARG A 1 203 ? -0.557 -29.740 -20.152 1.00 53.12 203 ARG A C 1
ATOM 1515 O O . ARG A 1 203 ? 0.420 -30.242 -20.706 1.00 53.12 203 ARG A O 1
ATOM 1522 N N . GLN A 1 204 ? -1.595 -30.470 -19.736 1.00 50.53 204 GLN A N 1
ATOM 1523 C CA . GLN A 1 204 ? -1.958 -31.660 -20.465 1.00 50.53 204 GLN A CA 1
ATOM 1524 C C . GLN A 1 204 ? -2.079 -31.105 -21.864 1.00 50.53 204 GLN A C 1
ATOM 1526 O O . GLN A 1 204 ? -2.901 -30.225 -22.108 1.00 50.53 204 GLN A O 1
ATOM 1531 N N . VAL A 1 205 ? -1.121 -31.466 -22.708 1.00 58.84 205 VAL A N 1
ATOM 1532 C CA . VAL A 1 205 ? -1.200 -31.175 -24.122 1.00 58.84 205 VAL A CA 1
ATOM 1533 C C . VAL A 1 205 ? -2.483 -31.880 -24.508 1.00 58.84 205 VAL A C 1
ATOM 1535 O O . VAL A 1 205 ? -2.520 -33.113 -24.539 1.00 58.84 205 VAL A O 1
ATOM 1538 N N . GLU A 1 206 ? -3.573 -31.119 -24.590 1.00 61.44 206 GLU A N 1
ATOM 1539 C CA . GLU A 1 206 ? -4.870 -31.662 -24.924 1.00 61.44 206 GLU A CA 1
ATOM 1540 C C . GLU A 1 206 ? -4.650 -32.379 -26.247 1.00 61.44 206 GLU A C 1
ATOM 1542 O O . GLU A 1 206 ? -4.297 -31.770 -27.255 1.00 61.44 206 GLU A O 1
ATOM 1547 N N . GLN A 1 207 ? -4.817 -33.700 -26.258 1.00 60.09 207 GLN A N 1
ATOM 1548 C CA . GLN A 1 207 ? -4.748 -34.488 -27.488 1.00 60.09 207 GLN A CA 1
ATOM 1549 C C . GLN A 1 207 ? -5.959 -34.203 -28.405 1.00 60.09 207 GLN A C 1
ATOM 1551 O O . GLN A 1 207 ? -6.285 -35.016 -29.264 1.00 60.09 207 GLN A O 1
ATOM 1556 N N . GLY A 1 208 ? -6.640 -33.065 -28.222 1.00 59.62 208 GLY A N 1
ATOM 1557 C CA . GLY A 1 208 ? -7.909 -32.700 -28.845 1.00 59.62 208 GLY A CA 1
ATOM 1558 C C . GLY A 1 208 ? -7.819 -32.321 -30.323 1.00 59.62 208 GLY A C 1
ATOM 1559 O O . GLY A 1 208 ? -8.854 -32.161 -30.956 1.00 59.62 208 GLY A O 1
ATOM 1560 N N . PHE A 1 209 ? -6.617 -32.230 -30.901 1.00 56.94 209 PHE A N 1
ATOM 1561 C CA . PHE A 1 209 ? -6.414 -31.857 -32.309 1.00 56.94 209 PHE A CA 1
ATOM 1562 C C . PHE A 1 209 ? -5.801 -32.965 -33.176 1.00 56.94 209 PHE A C 1
ATOM 1564 O O . PHE A 1 209 ? -5.286 -32.701 -34.255 1.00 56.94 209 PHE A O 1
ATOM 1571 N N . LYS A 1 210 ? -5.887 -34.233 -32.758 1.00 59.69 210 LYS A N 1
ATOM 1572 C CA . LYS A 1 210 ? -5.374 -35.359 -33.564 1.00 59.69 210 LYS A CA 1
ATOM 1573 C C . LYS A 1 210 ? -6.236 -35.729 -34.783 1.00 59.69 210 LYS A C 1
ATOM 1575 O O . LYS A 1 210 ? -5.815 -36.566 -35.567 1.00 59.69 210 LYS A O 1
ATOM 1580 N N . ASN A 1 211 ? -7.398 -35.093 -34.965 1.00 58.75 211 ASN A N 1
ATOM 1581 C CA . ASN A 1 211 ? -8.322 -35.379 -36.071 1.00 58.75 211 ASN A CA 1
ATOM 1582 C C . ASN A 1 211 ? -8.588 -34.171 -36.987 1.00 58.75 211 ASN A C 1
ATOM 1584 O O . ASN A 1 211 ? -9.506 -34.223 -37.805 1.00 58.75 211 ASN A O 1
ATOM 1588 N N . THR A 1 212 ? -7.835 -33.073 -36.869 1.00 60.91 212 THR A N 1
ATOM 1589 C CA . THR A 1 212 ? -7.904 -32.012 -37.881 1.00 60.91 212 THR A CA 1
ATOM 1590 C C . THR A 1 212 ? -6.947 -32.352 -39.017 1.00 60.91 212 THR A C 1
ATOM 1592 O O . THR A 1 212 ? -5.774 -32.650 -38.798 1.00 60.91 212 THR A O 1
ATOM 1595 N N . ALA A 1 213 ? -7.455 -32.303 -40.249 1.00 58.69 213 ALA A N 1
ATOM 1596 C CA . ALA A 1 213 ? -6.750 -32.596 -41.502 1.00 58.69 213 ALA A CA 1
ATOM 1597 C C . ALA A 1 213 ? -5.616 -31.595 -41.847 1.00 58.69 213 ALA A C 1
ATOM 1599 O O . ALA A 1 213 ? -5.322 -31.354 -43.013 1.00 58.69 213 ALA A O 1
ATOM 1600 N N . LEU A 1 214 ? -5.017 -30.968 -40.830 1.00 58.19 214 LEU A N 1
ATOM 1601 C CA . LEU A 1 214 ? -3.918 -30.008 -40.917 1.00 58.19 214 LEU A CA 1
ATOM 1602 C C . LEU A 1 214 ? -2.554 -30.644 -40.607 1.00 58.19 214 LEU A C 1
ATOM 1604 O O . LEU A 1 214 ? -1.528 -30.018 -40.862 1.00 58.19 214 LEU A O 1
ATOM 1608 N N . HIS A 1 215 ? -2.516 -31.887 -40.113 1.00 49.91 215 HIS A N 1
ATOM 1609 C CA . HIS A 1 215 ? -1.299 -32.694 -40.156 1.00 49.91 215 HIS A CA 1
ATOM 1610 C C . HIS A 1 215 ? -1.186 -33.325 -41.543 1.00 49.91 215 HIS A C 1
ATOM 1612 O O . HIS A 1 215 ? -1.823 -34.328 -41.850 1.00 49.91 215 HIS A O 1
ATOM 1618 N N . GLY A 1 216 ? -0.414 -32.660 -42.402 1.00 54.75 216 GLY A N 1
ATOM 1619 C CA . GLY A 1 216 ? -0.037 -33.165 -43.710 1.00 54.75 216 GLY A CA 1
ATOM 1620 C C . GLY A 1 216 ? 0.826 -34.413 -43.578 1.00 54.75 216 GLY A C 1
ATOM 1621 O O . GLY A 1 216 ? 2.050 -34.318 -43.555 1.00 54.75 216 GLY A O 1
ATOM 1622 N N . ASP A 1 217 ? 0.187 -35.577 -43.566 1.00 52.41 217 ASP A N 1
ATOM 1623 C CA . ASP A 1 217 ? 0.809 -36.785 -44.090 1.00 52.41 217 ASP A CA 1
ATOM 1624 C C . ASP A 1 217 ? 0.912 -36.597 -45.608 1.00 52.41 217 ASP A C 1
ATOM 1626 O O . ASP A 1 217 ? 0.010 -36.942 -46.374 1.00 52.41 217 ASP A O 1
ATOM 1630 N N . LEU A 1 218 ? 1.998 -35.958 -46.054 1.00 49.72 218 LEU A N 1
ATOM 1631 C CA . LEU A 1 218 ? 2.365 -35.976 -47.463 1.00 49.72 218 LEU A CA 1
ATOM 1632 C C . LEU A 1 218 ? 2.624 -37.438 -47.853 1.00 49.72 218 LEU A C 1
ATOM 1634 O O . LEU A 1 218 ? 3.523 -38.056 -47.275 1.00 49.72 218 LEU A O 1
ATOM 1638 N N . PRO A 1 219 ? 1.913 -38.010 -48.842 1.00 50.28 219 PRO A N 1
ATOM 1639 C CA . PRO A 1 219 ? 2.346 -39.266 -49.419 1.00 50.28 219 PRO A CA 1
ATOM 1640 C C . PRO A 1 219 ? 3.713 -39.035 -50.060 1.00 50.28 219 PRO A C 1
ATOM 1642 O O . PRO A 1 219 ? 3.881 -38.160 -50.913 1.00 50.28 219 PRO A O 1
ATOM 1645 N N . SER A 1 220 ? 4.693 -39.820 -49.620 1.00 49.34 220 SER A N 1
ATOM 1646 C CA . SER A 1 220 ? 6.044 -39.870 -50.159 1.00 49.34 220 SER A CA 1
ATOM 1647 C C . SER A 1 220 ? 5.991 -39.857 -51.684 1.00 49.34 220 SER A C 1
ATOM 1649 O O . SER A 1 220 ? 5.523 -40.804 -52.321 1.00 49.34 220 SER A O 1
ATOM 1651 N N . GLN A 1 221 ? 6.491 -38.774 -52.270 1.00 51.97 221 GLN A N 1
ATOM 1652 C CA . GLN A 1 221 ? 6.587 -38.511 -53.704 1.00 51.97 221 GLN A CA 1
ATOM 1653 C C . GLN A 1 221 ? 7.632 -39.425 -54.388 1.00 51.97 221 GLN A C 1
ATOM 1655 O O . GLN A 1 221 ? 8.408 -38.985 -55.227 1.00 51.97 221 GLN A O 1
ATOM 1660 N N . GLN A 1 222 ? 7.689 -40.708 -54.013 1.00 50.69 222 GLN A N 1
ATOM 1661 C CA . GLN A 1 222 ? 8.630 -41.704 -54.535 1.00 50.69 222 GLN A CA 1
ATOM 1662 C C . GLN A 1 222 ? 7.988 -42.716 -55.493 1.00 50.69 222 GLN A C 1
ATOM 1664 O O . GLN A 1 222 ? 8.715 -43.379 -56.224 1.00 50.69 222 GLN A O 1
ATOM 1669 N N . GLN A 1 223 ? 6.655 -42.810 -55.582 1.00 51.34 223 GLN A N 1
ATOM 1670 C CA . GLN A 1 223 ? 6.006 -43.731 -56.535 1.00 51.34 223 GLN A CA 1
ATOM 1671 C C . GLN A 1 223 ? 5.648 -43.111 -57.897 1.00 51.34 223 GLN A C 1
ATOM 1673 O O . GLN A 1 223 ? 5.392 -43.853 -58.840 1.00 51.34 223 GLN A O 1
ATOM 1678 N N . GLN A 1 224 ? 5.696 -41.784 -58.062 1.00 52.44 224 GLN A N 1
ATOM 1679 C CA . GLN A 1 224 ? 5.386 -41.147 -59.357 1.00 52.44 224 GLN A CA 1
ATOM 1680 C C . GLN A 1 224 ? 6.598 -40.956 -60.286 1.00 52.44 224 GLN A C 1
ATOM 1682 O O . GLN A 1 224 ? 6.406 -40.765 -61.484 1.00 52.44 224 GLN A O 1
ATOM 1687 N N . GLN A 1 225 ? 7.839 -41.087 -59.800 1.00 52.19 225 GLN A N 1
ATOM 1688 C CA . GLN A 1 225 ? 9.027 -40.934 -60.659 1.00 52.19 225 GLN A CA 1
ATOM 1689 C C . GLN A 1 225 ? 9.396 -42.188 -61.471 1.00 52.19 225 GLN A C 1
ATOM 1691 O O . GLN A 1 225 ? 10.094 -42.060 -62.473 1.00 52.19 225 GLN A O 1
ATOM 1696 N N . GLN A 1 226 ? 8.887 -43.382 -61.139 1.00 53.62 226 GLN A N 1
ATOM 1697 C CA . GLN A 1 226 ? 9.177 -44.592 -61.932 1.00 53.62 226 GLN A CA 1
ATOM 1698 C C . GLN A 1 226 ? 8.258 -44.801 -63.146 1.00 53.62 226 GLN A C 1
ATOM 1700 O O . GLN A 1 226 ? 8.607 -45.582 -64.025 1.00 53.62 226 GLN A O 1
ATOM 1705 N N . GLN A 1 227 ? 7.130 -44.089 -63.260 1.00 53.72 227 GLN A N 1
ATOM 1706 C CA . GLN A 1 227 ? 6.257 -44.205 -64.441 1.00 53.72 227 GLN A CA 1
ATOM 1707 C C . GLN A 1 227 ? 6.537 -43.166 -65.538 1.00 53.72 227 GLN A C 1
ATOM 1709 O O . GLN A 1 227 ? 6.091 -43.359 -66.664 1.00 53.72 227 GLN A O 1
ATOM 1714 N N . GLN A 1 228 ? 7.311 -42.107 -65.268 1.00 53.84 228 GLN A N 1
ATOM 1715 C CA . GLN A 1 228 ? 7.598 -41.067 -66.272 1.00 53.84 228 GLN A CA 1
ATOM 1716 C C . GLN A 1 228 ? 8.930 -41.244 -67.023 1.00 53.84 228 GLN A C 1
ATOM 1718 O O . GLN A 1 228 ? 9.140 -40.576 -68.029 1.00 53.84 228 GLN A O 1
ATOM 1723 N N . GLN A 1 229 ? 9.797 -42.186 -66.630 1.00 53.19 229 GLN A N 1
ATOM 1724 C CA . GLN A 1 229 ? 11.062 -42.450 -67.344 1.00 53.19 229 GLN A CA 1
ATOM 1725 C C . GLN A 1 229 ? 10.947 -43.409 -68.545 1.00 53.19 229 GLN A C 1
ATOM 1727 O O . GLN A 1 229 ? 11.944 -43.646 -69.213 1.00 53.19 229 GLN A O 1
ATOM 1732 N N . GLN A 1 230 ? 9.758 -43.927 -68.883 1.00 53.28 230 GLN A N 1
ATOM 1733 C CA . GLN A 1 230 ? 9.574 -44.782 -70.074 1.00 53.28 230 GLN A CA 1
ATOM 1734 C C . GLN A 1 230 ? 8.957 -44.066 -71.290 1.00 53.28 230 GLN A C 1
ATOM 1736 O O . GLN A 1 230 ? 8.656 -44.725 -72.280 1.00 53.28 230 GLN A O 1
ATOM 1741 N N . GLN A 1 231 ? 8.762 -42.740 -71.261 1.00 52.81 231 GLN A N 1
ATOM 1742 C CA . GLN A 1 231 ? 8.131 -42.021 -72.387 1.00 52.81 231 GLN A CA 1
ATOM 1743 C C . GLN A 1 231 ? 8.900 -40.817 -72.950 1.00 52.81 231 GLN A C 1
ATOM 1745 O O . GLN A 1 231 ? 8.376 -40.148 -73.835 1.00 52.81 231 GLN A O 1
ATOM 1750 N N . GLN A 1 232 ? 10.136 -40.542 -72.525 1.00 49.47 232 GLN A N 1
ATOM 1751 C CA . GLN A 1 232 ? 10.924 -39.434 -73.094 1.00 49.47 232 GLN A CA 1
ATOM 1752 C C . GLN A 1 232 ? 12.395 -39.813 -73.319 1.00 49.47 232 GLN A C 1
ATOM 1754 O O . GLN A 1 232 ? 13.306 -39.136 -72.862 1.00 49.47 232 GLN A O 1
ATOM 1759 N N . GLU A 1 233 ? 12.633 -40.887 -74.071 1.00 45.34 233 GLU A N 1
ATOM 1760 C CA . GLU A 1 233 ? 13.855 -41.032 -74.873 1.00 45.34 233 GLU A CA 1
ATOM 1761 C C . GLU A 1 233 ? 13.453 -40.963 -76.350 1.00 45.34 233 GLU A C 1
ATOM 1763 O O . GLU A 1 233 ? 13.210 -41.966 -77.015 1.00 45.34 233 GLU A O 1
ATOM 1768 N N . GLY A 1 234 ? 13.305 -39.738 -76.851 1.00 40.41 234 GLY A N 1
ATOM 1769 C CA . GLY A 1 234 ? 13.033 -39.463 -78.256 1.00 40.41 234 GLY A CA 1
ATOM 1770 C C . GLY A 1 234 ? 13.012 -37.961 -78.524 1.00 40.41 234 GLY A C 1
ATOM 1771 O O . GLY A 1 234 ? 12.094 -37.283 -78.082 1.00 40.41 234 GLY A O 1
ATOM 1772 N N . ASN A 1 235 ? 14.007 -37.489 -79.281 1.00 42.00 235 ASN A N 1
ATOM 1773 C CA . ASN A 1 235 ? 14.297 -36.115 -79.731 1.00 42.00 235 ASN A CA 1
ATOM 1774 C C . ASN A 1 235 ? 14.975 -35.193 -78.699 1.00 42.00 235 ASN A C 1
ATOM 1776 O O . ASN A 1 235 ? 14.331 -34.653 -77.813 1.00 42.00 235 ASN A O 1
ATOM 1780 N N . SER A 1 236 ? 16.304 -35.054 -78.667 1.00 38.22 236 SER A N 1
ATOM 1781 C CA . SER A 1 236 ? 17.235 -34.469 -79.659 1.00 38.22 236 SER A CA 1
ATOM 1782 C C . SER A 1 236 ? 17.204 -32.932 -79.778 1.00 38.22 236 SER A C 1
ATOM 1784 O O . SER A 1 236 ? 16.344 -32.379 -80.453 1.00 38.22 236 SER A O 1
ATOM 1786 N N . ALA A 1 237 ? 18.275 -32.335 -79.239 1.00 37.41 237 ALA A N 1
ATOM 1787 C CA . ALA A 1 237 ? 19.179 -31.361 -79.872 1.00 37.41 237 ALA A CA 1
ATOM 1788 C C . ALA A 1 237 ? 18.774 -29.879 -80.071 1.00 37.41 237 ALA A C 1
ATOM 1790 O O . ALA A 1 237 ? 17.732 -29.561 -80.630 1.00 37.41 237 ALA A O 1
ATOM 1791 N N . GLY A 1 238 ? 19.751 -29.014 -79.744 1.00 35.72 238 GLY A N 1
ATOM 1792 C CA . GLY A 1 238 ? 19.887 -27.599 -80.138 1.00 35.72 238 GLY A CA 1
ATOM 1793 C C . GLY A 1 238 ? 19.376 -26.614 -79.080 1.00 35.72 238 GLY A C 1
ATOM 1794 O O . GLY A 1 238 ? 18.352 -26.870 -78.468 1.00 35.72 238 GLY A O 1
ATOM 1795 N N . ASP A 1 239 ? 19.983 -25.467 -78.786 1.00 39.34 239 ASP A N 1
ATOM 1796 C CA . ASP A 1 239 ? 21.106 -24.738 -79.380 1.00 39.34 239 ASP A CA 1
ATOM 1797 C C . ASP A 1 239 ? 21.495 -23.588 -78.413 1.00 39.34 239 ASP A C 1
ATOM 1799 O O . ASP A 1 239 ? 20.786 -23.276 -77.456 1.00 39.34 239 ASP A O 1
ATOM 1803 N N . GLU A 1 240 ? 22.659 -23.019 -78.672 1.00 39.78 240 GLU A N 1
ATOM 1804 C CA . GLU A 1 240 ? 23.515 -22.115 -77.929 1.00 39.78 240 GLU A CA 1
ATOM 1805 C C . GLU A 1 240 ? 23.007 -20.685 -77.621 1.00 39.78 240 GLU A C 1
ATOM 1807 O O . GLU A 1 240 ? 22.240 -20.066 -78.349 1.00 39.78 240 GLU A O 1
ATOM 1812 N N . SER A 1 241 ? 23.710 -20.104 -76.637 1.00 39.62 241 SER A N 1
ATOM 1813 C CA . SER A 1 241 ? 24.407 -18.804 -76.710 1.00 39.62 241 SER A CA 1
ATOM 1814 C C . SER A 1 241 ? 23.737 -17.491 -76.277 1.00 39.62 241 SER A C 1
ATOM 1816 O O . SER A 1 241 ? 22.628 -17.134 -76.651 1.00 39.62 241 SER A O 1
ATOM 1818 N N . ALA A 1 242 ? 24.618 -16.703 -75.633 1.00 42.09 242 ALA A N 1
ATOM 1819 C CA . ALA A 1 242 ? 24.658 -15.241 -75.489 1.00 42.09 242 ALA A CA 1
ATOM 1820 C C . ALA A 1 242 ? 23.761 -14.595 -74.408 1.00 42.09 242 ALA A C 1
ATOM 1822 O O . ALA A 1 242 ? 22.633 -15.008 -74.208 1.00 42.09 242 ALA A O 1
ATOM 1823 N N . ARG A 1 243 ? 24.109 -13.501 -73.712 1.00 39.97 243 ARG A N 1
ATOM 1824 C CA . ARG A 1 243 ? 25.326 -12.721 -73.368 1.00 39.97 243 ARG A CA 1
ATOM 1825 C C . ARG A 1 243 ? 24.807 -11.501 -72.565 1.00 39.97 243 ARG A C 1
ATOM 1827 O O . ARG A 1 243 ? 23.733 -11.003 -72.879 1.00 39.97 243 ARG A O 1
ATOM 1834 N N . GLY A 1 244 ? 25.633 -10.942 -71.673 1.00 37.91 244 GLY A N 1
ATOM 1835 C CA . GLY A 1 244 ? 25.549 -9.540 -71.202 1.00 37.91 244 GLY A CA 1
ATOM 1836 C C . GLY A 1 244 ? 24.691 -9.312 -69.946 1.00 37.91 244 GLY A C 1
ATOM 1837 O O . GLY A 1 244 ? 23.647 -9.923 -69.800 1.00 37.91 244 GLY A O 1
ATOM 1838 N N . GLY A 1 245 ? 25.043 -8.458 -68.983 1.00 39.53 245 GLY A N 1
ATOM 1839 C CA . GLY A 1 245 ? 26.169 -7.534 -68.831 1.00 39.53 245 GLY A CA 1
ATOM 1840 C C . GLY A 1 245 ? 25.751 -6.350 -67.936 1.00 39.53 245 GLY A C 1
ATOM 1841 O O . GLY A 1 245 ? 24.688 -5.805 -68.187 1.00 39.53 245 GLY A O 1
ATOM 1842 N N . GLY A 1 246 ? 26.598 -5.961 -66.962 1.00 37.69 246 GLY A N 1
ATOM 1843 C CA . GLY A 1 246 ? 26.634 -4.655 -66.245 1.00 37.69 246 GLY A CA 1
ATOM 1844 C C . GLY A 1 246 ? 25.394 -4.262 -65.414 1.00 37.69 246 GLY A C 1
ATOM 1845 O O . GLY A 1 246 ? 24.308 -4.758 -65.644 1.00 37.69 246 GLY A O 1
ATOM 1846 N N . SER A 1 247 ? 25.415 -3.361 -64.430 1.00 43.91 247 SER A N 1
ATOM 1847 C CA . SER A 1 247 ? 26.441 -2.497 -63.836 1.00 43.91 247 SER A CA 1
ATOM 1848 C C . SER A 1 247 ? 25.830 -1.774 -62.617 1.00 43.91 247 SER A C 1
ATOM 1850 O O . SER A 1 247 ? 24.644 -1.464 -62.631 1.00 43.91 247 SER A O 1
ATOM 1852 N N . ALA A 1 248 ? 26.687 -1.505 -61.628 1.00 46.31 248 ALA A N 1
ATOM 1853 C CA . ALA A 1 248 ? 26.713 -0.467 -60.584 1.00 46.31 248 ALA A CA 1
ATOM 1854 C C . ALA A 1 248 ? 25.543 0.525 -60.371 1.00 46.31 248 ALA A C 1
ATOM 1856 O O . ALA A 1 248 ? 24.994 1.108 -61.304 1.00 46.31 248 ALA A O 1
ATOM 1857 N N . GLY A 1 249 ? 25.332 0.854 -59.090 1.00 45.88 249 GLY A N 1
ATOM 1858 C CA . GLY A 1 249 ? 24.577 2.019 -58.627 1.00 45.88 249 GLY A CA 1
ATOM 1859 C C . GLY A 1 249 ? 24.905 2.398 -57.177 1.00 45.88 249 GLY A C 1
ATOM 1860 O O . GLY A 1 249 ? 24.096 2.168 -56.286 1.00 45.88 249 GLY A O 1
ATOM 1861 N N . GLU A 1 250 ? 26.091 2.972 -56.951 1.00 46.00 250 GLU A N 1
ATOM 1862 C CA . GLU A 1 250 ? 26.408 3.843 -55.804 1.00 46.00 250 GLU A CA 1
ATOM 1863 C C . GLU A 1 250 ? 25.572 5.129 -55.870 1.00 46.00 250 GLU A C 1
ATOM 1865 O O . GLU A 1 250 ? 25.516 5.715 -56.952 1.00 46.00 250 GLU A O 1
ATOM 1870 N N . ARG A 1 251 ? 25.034 5.616 -54.735 1.00 53.81 251 ARG A N 1
ATOM 1871 C CA . ARG A 1 251 ? 24.953 7.057 -54.399 1.00 53.81 251 ARG A CA 1
ATOM 1872 C C . ARG A 1 251 ? 24.961 7.294 -52.886 1.00 53.81 251 ARG A C 1
ATOM 1874 O O . ARG A 1 251 ? 24.119 6.788 -52.154 1.00 53.81 251 ARG A O 1
ATOM 1881 N N . SER A 1 252 ? 25.931 8.107 -52.497 1.00 50.16 252 SER A N 1
ATOM 1882 C CA . SER A 1 252 ? 26.178 8.788 -51.228 1.00 50.16 252 SER A CA 1
ATOM 1883 C C . SER A 1 252 ? 25.249 9.995 -51.025 1.00 50.16 252 SER A C 1
ATOM 1885 O O . SER A 1 252 ? 24.787 10.554 -52.019 1.00 50.16 252 SER A O 1
ATOM 1887 N N . ALA A 1 253 ? 25.060 10.407 -49.763 1.00 56.84 253 ALA A N 1
ATOM 1888 C CA . ALA A 1 253 ? 24.714 11.751 -49.241 1.00 56.84 253 ALA A CA 1
ATOM 1889 C C . ALA A 1 253 ? 24.038 11.564 -47.863 1.00 56.84 253 ALA A C 1
ATOM 1891 O O . ALA A 1 253 ? 23.281 10.614 -47.707 1.00 56.84 253 ALA A O 1
ATOM 1892 N N . GLN A 1 254 ? 24.182 12.388 -46.830 1.00 60.03 254 GLN A N 1
ATOM 1893 C CA . GLN A 1 254 ? 24.994 13.568 -46.529 1.00 60.03 254 GLN A CA 1
ATOM 1894 C C . GLN A 1 254 ? 24.803 13.843 -45.025 1.00 60.03 254 GLN A C 1
ATOM 1896 O O . GLN A 1 254 ? 23.795 13.434 -44.447 1.00 60.03 254 GLN A O 1
ATOM 1901 N N . ASP A 1 255 ? 25.782 14.523 -44.446 1.00 50.72 255 ASP A N 1
ATOM 1902 C CA . ASP A 1 255 ? 25.882 15.032 -43.076 1.00 50.72 255 ASP A CA 1
ATOM 1903 C C . ASP A 1 255 ? 24.715 15.945 -42.649 1.00 50.72 255 ASP A C 1
ATOM 1905 O O . ASP A 1 255 ? 24.151 16.640 -43.494 1.00 50.72 255 ASP A O 1
ATOM 1909 N N . ASP A 1 256 ? 24.428 16.009 -41.340 1.00 63.91 256 ASP A N 1
ATOM 1910 C CA . ASP A 1 256 ? 23.999 17.253 -40.673 1.00 63.91 256 ASP A CA 1
ATOM 1911 C C . ASP A 1 256 ? 24.268 17.169 -39.152 1.00 63.91 256 ASP A C 1
ATOM 1913 O O . ASP A 1 256 ? 23.594 16.447 -38.410 1.00 63.91 256 ASP A O 1
ATOM 1917 N N . ASP A 1 257 ? 25.305 17.884 -38.711 1.00 62.50 257 ASP A N 1
ATOM 1918 C CA . ASP A 1 257 ? 25.640 18.167 -37.315 1.00 62.50 257 ASP A CA 1
ATOM 1919 C C . ASP A 1 257 ? 24.807 19.356 -36.809 1.00 62.50 257 ASP A C 1
ATOM 1921 O O . ASP A 1 257 ? 24.827 20.438 -37.396 1.00 62.50 257 ASP A O 1
ATOM 1925 N N . GLY A 1 258 ? 24.118 19.180 -35.680 1.00 56.66 258 GLY A N 1
ATOM 1926 C CA . GLY A 1 258 ? 23.312 20.217 -35.033 1.00 56.66 258 GLY A CA 1
ATOM 1927 C C . GLY A 1 258 ? 23.655 20.383 -33.556 1.00 56.66 258 GLY A C 1
ATOM 1928 O O . GLY A 1 258 ? 22.916 19.932 -32.686 1.00 56.66 258 GLY A O 1
ATOM 1929 N N . GLU A 1 259 ? 24.781 21.039 -33.287 1.00 65.25 259 GLU A N 1
ATOM 1930 C CA . GLU A 1 259 ? 25.169 21.601 -31.990 1.00 65.25 259 GLU A CA 1
ATOM 1931 C C . GLU A 1 259 ? 24.362 22.890 -31.728 1.00 65.25 259 GLU A C 1
ATOM 1933 O O . GLU A 1 259 ? 24.351 23.788 -32.572 1.00 65.25 259 GLU A O 1
ATOM 1938 N N . THR A 1 260 ? 23.694 23.038 -30.578 1.00 58.25 260 THR A N 1
ATOM 1939 C CA . THR A 1 260 ? 23.443 24.364 -29.968 1.00 58.25 260 THR A CA 1
ATOM 1940 C C . THR A 1 260 ? 23.009 24.261 -28.500 1.00 58.25 260 THR A C 1
ATOM 1942 O O . THR A 1 260 ? 21.942 23.734 -28.208 1.00 58.25 260 THR A O 1
ATOM 1945 N N . LEU A 1 261 ? 23.885 24.803 -27.640 1.00 59.19 261 LEU A N 1
ATOM 1946 C CA . LEU A 1 261 ? 23.703 25.488 -26.341 1.00 59.19 261 LEU A CA 1
ATOM 1947 C C . LEU A 1 261 ? 22.659 24.976 -25.334 1.00 59.19 261 LEU A C 1
ATOM 1949 O O . LEU A 1 261 ? 21.453 25.244 -25.523 1.00 59.19 261 LEU A O 1
#

pLDDT: mean 70.3, std 22.03, range [33.31, 97.94]

Nearest PDB structures (foldseek):
  1wjn-assembly1_A  TM=7.574E-01  e=2.429E-04  Mus musculus
  2kjr-assembly1_A  TM=7.850E-01  e=3.390E-03  Drosophila melanogaster
  4icu-assembly1_A  TM=7.279E-01  e=1.353E-02  Homo sapiens
  4icv-assembly1_A  TM=6.432E-01  e=6.552E-03  Homo sapiens
  1wgy-assembly1_A  TM=6.601E-01  e=8.528E-03  Homo sapiens

Organism: NCBI:txid47775

Mean predicted aligned error: 20.53 Å

Radius of gyration: 40.38 Å; Cα contacts (8 Å, |Δi|>4): 199; chains: 1; bounding box: 55×86×136 Å

Secondary structure (DSSP, 8-state):
-PPPPPPP------------------------PPP--------------PPPP---SSPP-HHHHHHHHHHHHHHHT--SSEEEEEEE--GGGHHHHHHHHTT-SS---TT--TTEEEEEE-TT-BHHHHHHHHHHHH---GGGEEEEEE-TTSSEEE---TTSBTTTTTPPTT-EEEEEE--SS-TTS-GGGGG-GGG-------GGGTTSTTS-----TTSSSSSSTTS------------------------------

InterPro domains:
  IPR029071 Ubiquitin-like domain superfamily [SSF54236] (111-181)
  IPR044743 USP48, Ubl domain [cd01795] (118-216)

Foldseek 3Di:
DDDDDDDDDDDDDDPDDDDPDPPPDDDPDDDDDDDDDDDDDDDDPDDDPDDDDDDDPPDDDPVVVVVVVVVVLVVQLQFAKFKEKEAEDEPVCVLVVLVPQVPDPDDDDPPPPQRIDIDIDGSQQFQLNVLVVSCVVNLAQSVQWFKWFQDPVRGTDTDDDRNDGCSNVSPGGHGYIYTYGHDPDDSPDDCPVVVDPPPPPPPPVPPVCPPPPPPDPPDPPPVVVVVPVPPPPDDDDDDDYDDDDDDDDDDDDDDDDDDDD

Sequence (261 aa):
MPHHASPVVATEPSAAPVRLAAVRQGFTAELGMPAAAVGGSTSSEGGGGGVPELCVWPPVCTEALAAHSRSAKEALLSYSEAEVVVELVGQEELEASLREAAGNVERRSRRTRRGRTAITVSNTTTLGQLKLQVFENLSVHPRNQHLFVRGDDGCPRMLEGDDLSLAQHEVLPNQEIRLVRGNEVDDDEDVVGLLGEGRSKRRQVEQGFKNTALHGDLPSQQQQQQQQQQQQEGNSAGDESARGGGSAGERSAQDDDGETL

Solvent-accessible surface area (backbone atoms only — not comparable to full-atom values): 17967 Å² total; per-residue (Å²): 135,86,79,85,80,80,84,82,82,83,78,76,86,79,82,74,80,82,74,82,74,82,79,84,71,90,77,83,80,74,91,73,85,83,82,86,86,88,89,84,90,75,90,74,94,68,99,64,91,72,76,86,78,86,84,63,85,76,69,82,55,64,66,60,50,51,52,49,52,50,53,54,50,53,55,55,37,66,42,79,73,34,46,32,36,41,33,60,43,55,79,89,45,47,66,60,54,55,59,54,60,78,76,57,89,87,73,78,64,88,82,80,55,85,52,54,50,77,44,81,43,34,28,78,39,25,44,44,57,51,34,51,56,46,22,77,75,67,68,46,42,59,86,19,58,46,41,28,36,72,35,96,89,66,46,82,34,75,70,79,61,50,84,42,26,33,33,80,68,67,52,48,70,68,38,66,33,40,31,31,78,58,79,82,63,66,73,85,60,73,66,69,70,78,69,45,91,84,69,72,68,69,73,70,74,72,76,83,65,81,82,56,93,77,72,78,79,70,78,75,85,69,74,67,65,74,72,60,72,81,78,73,90,78,87,84,86,89,85,84,85,91,81,90,79,89,78,91,83,88,84,89,87,80,90,84,89,82,88,79,136